Protein AF-A0A7K3Y9M5-F1 (afdb_monomer_lite)

Secondary structure (DSSP, 8-state):
---HHHHHHHHHHHHHHHHHGGG---HHHHHHHHHHHHHHHHTSTT-HHHHHHHHHHHHHHHTT-S-HHHHHHHHHHHHHHHHHHHHTTT-TTHHHHHHHHHHHHHHHHHHHHT---HHHHHHHHHHHHHHHHHTTT-TTHHHHHHHHHHHHHHHHHHHT----HHHHHHHHHHHHHHHHHHHHTTSS-HHHHHHHHHHHHHHHHHHHHHHHHHHHHHHHH-

Sequence (222 aa):
MIKLPGLILASALTLAFIGLAPLLQPAWLLSCLLILFSLVLFLIRDTRYVSLSIIVLAALYGLDWLSMFVFTCTLGIVVFGELAFRLTGGEPASYLYHLAAAIAASLAVMLYLGYGAPLVVVMGVVVAVLLRAILRGRDDALMIEALGVAMAMLFFEEINFQVDLSILAAAAIIAFGFGYTSYRLRVADISGLFSGAMIGIILIVFADVRWFLIMLTFFIIG

Radius of gyration: 17.82 Å; chains: 1; bounding box: 36×54×38 Å

Foldseek 3Di:
DADPVLLVVLVVVLVVLLVCLVVDPDLQVSLVVQLVVLVVSCVVVRCVLVSLLSNVLSVCSNVVNFDSLLSSLLSQLLSQLVSQLVVVPNPPCSLVSSLVSSLVSSVVSCVVVVPDDVVLSNLLSLQLSLLCQVCPPDPNSSNCSSVRSSVSSSVSVVVVDDFDPVQLVVQLCVQLVVLVVCVVVVVDDPSRSSVSSSVSSVCCRPPNPVRSVVVVVVVVVD

pLDDT: mean 78.91, std 11.66, range [42.0, 93.81]

Structure (mmCIF, N/CA/C/O backbone):
data_AF-A0A7K3Y9M5-F1
#
_entry.id   AF-A0A7K3Y9M5-F1
#
loop_
_atom_site.group_PDB
_atom_site.id
_atom_site.type_symbol
_atom_site.label_atom_id
_atom_site.label_alt_id
_atom_site.label_comp_id
_atom_site.label_asym_id
_atom_site.label_entity_id
_atom_site.label_seq_id
_atom_site.pdbx_PDB_ins_code
_atom_site.Cartn_x
_atom_site.Cartn_y
_atom_site.Cartn_z
_atom_site.occupancy
_atom_site.B_iso_or_equiv
_atom_site.auth_seq_id
_atom_site.auth_comp_id
_atom_site.auth_asym_id
_atom_site.auth_atom_id
_atom_site.pdbx_PDB_model_num
ATOM 1 N N . MET A 1 1 ? -18.160 -13.412 10.641 1.00 42.00 1 MET A N 1
ATOM 2 C CA . MET A 1 1 ? -17.217 -13.425 11.783 1.00 42.00 1 MET A CA 1
ATOM 3 C C . MET A 1 1 ? -16.198 -14.543 11.553 1.00 42.00 1 MET A C 1
ATOM 5 O O . MET A 1 1 ? -16.394 -15.631 12.066 1.00 42.00 1 MET A O 1
ATOM 9 N N . ILE A 1 2 ? -15.136 -14.287 10.774 1.00 48.00 2 ILE A N 1
ATOM 10 C CA . ILE A 1 2 ? -14.187 -15.329 10.309 1.00 48.00 2 ILE A CA 1
ATOM 11 C C . ILE A 1 2 ? -13.380 -15.912 11.474 1.00 48.00 2 ILE A C 1
ATOM 13 O O . ILE A 1 2 ? -12.626 -15.178 12.118 1.00 48.00 2 ILE A O 1
ATOM 17 N N . LYS A 1 3 ? -13.509 -17.219 11.733 1.00 54.28 3 LYS A N 1
ATOM 18 C CA . LYS A 1 3 ? -12.669 -17.935 12.707 1.00 54.28 3 LYS A CA 1
ATOM 19 C C . LYS A 1 3 ? -11.223 -18.076 12.196 1.00 54.28 3 LYS A C 1
ATOM 21 O O . LYS A 1 3 ? -10.996 -18.463 11.050 1.00 54.28 3 LYS A O 1
ATOM 26 N N . LEU A 1 4 ? -10.259 -17.836 13.096 1.00 57.56 4 LEU A N 1
ATOM 27 C CA . LEU A 1 4 ? -8.796 -17.940 12.923 1.00 57.56 4 LEU A CA 1
ATOM 28 C C . LEU A 1 4 ? -8.291 -19.084 11.998 1.00 57.56 4 LEU A C 1
ATOM 30 O O . LEU A 1 4 ? -7.431 -18.807 11.164 1.00 57.56 4 LEU A O 1
ATOM 34 N N . PRO A 1 5 ? -8.807 -20.336 12.056 1.00 59.06 5 PRO A N 1
ATOM 35 C CA . PRO A 1 5 ? -8.330 -21.429 11.197 1.00 59.06 5 PRO A CA 1
ATOM 36 C C . PRO A 1 5 ? -8.523 -21.209 9.689 1.00 59.06 5 PRO A C 1
ATOM 38 O O . PRO A 1 5 ? -7.666 -21.621 8.911 1.00 59.06 5 PRO A O 1
ATOM 41 N N . GLY A 1 6 ? -9.603 -20.546 9.253 1.00 58.22 6 GLY A N 1
ATOM 42 C CA . GLY A 1 6 ? -9.849 -20.309 7.821 1.00 58.22 6 GLY A CA 1
ATOM 43 C C . GLY A 1 6 ? -8.857 -19.318 7.205 1.00 58.22 6 GLY A C 1
ATOM 44 O O . GLY A 1 6 ? -8.470 -19.444 6.046 1.00 58.22 6 GLY A O 1
ATOM 45 N N . LEU A 1 7 ? -8.391 -18.367 8.013 1.00 63.72 7 LEU A N 1
ATOM 46 C CA . LEU A 1 7 ? -7.423 -17.356 7.605 1.00 63.72 7 LEU A CA 1
ATOM 47 C C . LEU A 1 7 ? -6.001 -17.921 7.527 1.00 63.72 7 LEU A C 1
ATOM 49 O O . LEU A 1 7 ? -5.257 -17.572 6.619 1.00 63.72 7 LEU A O 1
ATOM 53 N N . ILE A 1 8 ? -5.646 -18.838 8.433 1.00 64.94 8 ILE A N 1
ATOM 54 C CA . ILE A 1 8 ? -4.365 -19.558 8.383 1.00 64.94 8 ILE A CA 1
ATOM 55 C C . ILE A 1 8 ? -4.281 -20.380 7.089 1.00 64.94 8 ILE A C 1
ATOM 57 O O . ILE A 1 8 ? -3.273 -20.327 6.388 1.00 64.94 8 ILE A O 1
ATOM 61 N N . LEU A 1 9 ? -5.368 -21.059 6.715 1.00 62.97 9 LEU A N 1
ATOM 62 C CA . LEU A 1 9 ? -5.469 -21.790 5.448 1.00 62.97 9 LEU A CA 1
ATOM 63 C C . LEU A 1 9 ? -5.341 -20.868 4.228 1.00 62.97 9 LEU A C 1
ATOM 65 O O . LEU A 1 9 ? -4.574 -21.174 3.320 1.00 62.97 9 LEU A O 1
ATOM 69 N N . ALA A 1 10 ? -6.023 -19.717 4.232 1.00 61.03 10 ALA A N 1
ATOM 70 C CA . ALA A 1 10 ? -5.886 -18.714 3.176 1.00 61.03 10 ALA A CA 1
ATOM 71 C C . ALA A 1 10 ? -4.450 -18.169 3.082 1.00 61.03 10 ALA A C 1
ATOM 73 O O . ALA A 1 10 ? -3.931 -18.012 1.983 1.00 61.03 10 ALA A O 1
ATOM 74 N N . SER A 1 11 ? -3.782 -17.957 4.219 1.00 61.84 11 SER A N 1
ATOM 75 C CA . SER A 1 11 ? -2.401 -17.473 4.258 1.00 61.84 11 SER A CA 1
ATOM 76 C C . SER A 1 11 ? -1.378 -18.486 3.749 1.00 61.84 11 SER A C 1
ATOM 78 O O . SER A 1 11 ? -0.476 -18.124 2.996 1.00 61.84 11 SER A O 1
ATOM 80 N N . ALA A 1 12 ? -1.547 -19.766 4.092 1.00 66.44 12 ALA A N 1
ATOM 81 C CA . ALA A 1 12 ? -0.728 -20.853 3.568 1.00 66.44 12 ALA A CA 1
ATOM 82 C C . ALA A 1 12 ? -0.918 -20.999 2.052 1.00 66.44 12 ALA A C 1
ATOM 84 O O . ALA A 1 12 ? 0.051 -21.180 1.316 1.00 66.44 12 ALA A O 1
ATOM 85 N N . LEU A 1 13 ? -2.161 -20.849 1.584 1.00 65.88 13 LEU A N 1
ATOM 86 C CA . LEU A 1 13 ? -2.495 -20.861 0.168 1.00 65.88 13 LEU A CA 1
ATOM 87 C C . LEU A 1 13 ? -1.839 -19.684 -0.568 1.00 65.88 13 LEU A C 1
ATOM 89 O O . LEU A 1 13 ? -1.187 -19.896 -1.584 1.00 65.88 13 LEU A O 1
ATOM 93 N N . THR A 1 14 ? -1.931 -18.457 -0.042 1.00 65.19 14 THR A N 1
ATOM 94 C CA . THR A 1 14 ? -1.256 -17.302 -0.652 1.00 65.19 14 THR A CA 1
ATOM 95 C C . THR A 1 14 ? 0.256 -17.442 -0.662 1.00 65.19 14 THR A C 1
ATOM 97 O O . THR A 1 14 ? 0.874 -17.071 -1.649 1.00 65.19 14 THR A O 1
ATOM 100 N N . LEU A 1 15 ? 0.862 -18.022 0.378 1.00 66.56 15 LEU A N 1
ATOM 101 C CA . LEU A 1 15 ? 2.301 -18.307 0.405 1.00 66.56 15 LEU A CA 1
ATOM 102 C C . LEU A 1 15 ? 2.700 -19.302 -0.690 1.00 66.56 15 LEU A C 1
ATOM 104 O O . LEU A 1 15 ? 3.684 -19.080 -1.393 1.00 66.56 15 LEU A O 1
ATOM 108 N N . ALA A 1 16 ? 1.904 -20.359 -0.876 1.00 65.56 16 ALA A N 1
ATOM 109 C CA . ALA A 1 16 ? 2.100 -21.316 -1.959 1.00 65.56 16 ALA A CA 1
ATOM 110 C C . ALA A 1 16 ? 1.958 -20.650 -3.338 1.00 65.56 16 ALA A C 1
ATOM 112 O O . ALA A 1 16 ? 2.756 -20.923 -4.227 1.00 65.56 16 ALA A O 1
ATOM 113 N N . PHE A 1 17 ? 1.000 -19.735 -3.511 1.00 64.75 17 PHE A N 1
ATOM 114 C CA . PHE A 1 17 ? 0.808 -19.008 -4.768 1.00 64.75 17 PHE A CA 1
ATOM 115 C C . PHE A 1 17 ? 1.901 -17.984 -5.057 1.00 64.75 17 PHE A C 1
ATOM 117 O O . PHE A 1 17 ? 2.374 -17.933 -6.187 1.00 64.75 17 PHE A O 1
ATOM 124 N N . ILE A 1 18 ? 2.345 -17.223 -4.054 1.00 63.50 18 ILE A N 1
ATOM 125 C CA . ILE A 1 18 ? 3.494 -16.318 -4.179 1.00 63.50 18 ILE A CA 1
ATOM 126 C C . ILE A 1 18 ? 4.723 -17.121 -4.629 1.00 63.50 18 ILE A C 1
ATOM 128 O O . ILE A 1 18 ? 5.408 -16.703 -5.553 1.00 63.50 18 ILE A O 1
ATOM 132 N N . GLY A 1 19 ? 4.955 -18.305 -4.047 1.00 60.09 19 GLY A N 1
ATOM 133 C CA . GLY A 1 19 ? 6.066 -19.186 -4.427 1.00 60.09 19 GLY A CA 1
ATOM 134 C C . GLY A 1 19 ? 5.905 -19.905 -5.776 1.00 60.09 19 GLY A C 1
ATOM 135 O O . GLY A 1 19 ? 6.897 -20.269 -6.401 1.00 60.09 19 GLY A O 1
ATOM 136 N N . LEU A 1 20 ? 4.675 -20.126 -6.247 1.00 61.41 20 LEU A N 1
ATOM 137 C CA . LEU A 1 20 ? 4.404 -20.751 -7.548 1.00 61.41 20 LEU A CA 1
ATOM 138 C C . LEU A 1 20 ? 4.308 -19.737 -8.695 1.00 61.41 20 LEU A C 1
ATOM 140 O O . LEU A 1 20 ? 4.418 -20.137 -9.854 1.00 61.41 20 LEU A O 1
ATOM 144 N N . ALA A 1 21 ? 4.139 -18.446 -8.389 1.00 60.53 21 ALA A N 1
ATOM 145 C CA . ALA A 1 21 ? 3.987 -17.379 -9.372 1.00 60.53 21 ALA A CA 1
ATOM 146 C C . ALA A 1 21 ? 5.092 -17.362 -10.444 1.00 60.53 21 ALA A C 1
ATOM 148 O O . ALA A 1 21 ? 4.747 -17.427 -11.622 1.00 60.53 21 ALA A O 1
ATOM 149 N N . PRO A 1 22 ? 6.398 -17.376 -10.113 1.00 58.78 22 PRO A N 1
ATOM 150 C CA . PRO A 1 22 ? 7.436 -17.349 -11.142 1.00 58.78 22 PRO A CA 1
ATOM 151 C C . PRO A 1 22 ? 7.603 -18.682 -11.888 1.00 58.78 22 PRO A C 1
ATOM 153 O O . PRO A 1 22 ? 8.163 -18.686 -12.981 1.00 58.78 22 PRO A O 1
ATOM 156 N N . LEU A 1 23 ? 7.130 -19.808 -11.333 1.00 56.34 23 LEU A N 1
ATOM 157 C CA . LEU A 1 23 ? 7.259 -21.130 -11.963 1.00 56.34 23 LEU A CA 1
ATOM 158 C C . LEU A 1 23 ? 6.140 -21.444 -12.970 1.00 56.34 23 LEU A C 1
ATOM 160 O O . LEU A 1 23 ? 6.329 -22.300 -13.833 1.00 56.34 23 LEU A O 1
ATOM 164 N N . LEU A 1 24 ? 4.982 -20.786 -12.877 1.00 57.75 24 LEU A N 1
ATOM 165 C CA . LEU A 1 24 ? 3.814 -21.049 -13.723 1.00 57.75 24 LEU A CA 1
ATOM 166 C C . LEU A 1 24 ? 3.598 -19.909 -14.733 1.00 57.75 24 LEU A C 1
ATOM 168 O O . LEU A 1 24 ? 2.704 -19.082 -14.576 1.00 57.75 24 LEU A O 1
ATOM 172 N N . GLN A 1 25 ? 4.409 -19.879 -15.794 1.00 55.38 25 GLN A N 1
ATOM 173 C CA . GLN A 1 25 ? 4.189 -19.019 -16.967 1.00 55.38 25 GLN A CA 1
ATOM 174 C C . GLN A 1 25 ? 3.472 -19.846 -18.044 1.00 55.38 25 GLN A C 1
ATOM 176 O O . GLN A 1 25 ? 4.128 -20.621 -18.743 1.00 55.38 25 GLN A O 1
ATOM 181 N N . PRO A 1 26 ? 2.125 -19.819 -18.096 1.00 66.19 26 PRO A N 1
ATOM 182 C CA . PRO A 1 26 ? 1.346 -18.643 -18.506 1.00 66.19 26 PRO A CA 1
ATOM 183 C C . PRO A 1 26 ? 0.301 -18.140 -17.482 1.00 66.19 26 PRO A C 1
ATOM 185 O O . PRO A 1 26 ? -0.333 -18.929 -16.775 1.00 66.19 26 PRO A O 1
ATOM 188 N N . ALA A 1 27 ? 0.040 -16.823 -17.492 1.00 66.06 27 ALA A N 1
ATOM 189 C CA . ALA A 1 27 ? -0.854 -16.111 -16.561 1.00 66.06 27 ALA A CA 1
ATOM 190 C C . ALA A 1 27 ? -2.280 -16.696 -16.474 1.00 66.06 27 ALA A C 1
ATOM 192 O O . ALA A 1 27 ? -2.873 -16.769 -15.395 1.00 66.06 27 ALA A O 1
ATOM 193 N N . TRP A 1 28 ? -2.804 -17.204 -17.593 1.00 60.97 28 TRP A N 1
ATOM 194 C CA . TRP A 1 28 ? -4.123 -17.837 -17.674 1.00 60.97 28 TRP A CA 1
ATOM 195 C C . TRP A 1 28 ? -4.232 -19.133 -16.860 1.00 60.97 28 TRP A C 1
ATOM 197 O O . TRP A 1 28 ? -5.265 -19.379 -16.239 1.00 60.97 28 TRP A O 1
ATOM 207 N N . LEU A 1 29 ? -3.179 -19.961 -16.823 1.00 63.25 29 LEU A N 1
ATOM 208 C CA . LEU A 1 29 ? -3.196 -21.214 -16.056 1.00 63.25 29 LEU A CA 1
ATOM 209 C C . LEU A 1 29 ? -3.164 -20.940 -14.553 1.00 63.25 29 LEU A C 1
ATOM 211 O O . LEU A 1 29 ? -3.910 -21.566 -13.799 1.00 63.25 29 LEU A O 1
ATOM 215 N N . LEU A 1 30 ? -2.347 -19.972 -14.131 1.00 67.31 30 LEU A N 1
ATOM 216 C CA . LEU A 1 30 ? -2.278 -19.548 -12.738 1.00 67.31 30 LEU A CA 1
ATOM 217 C C . LEU A 1 30 ? -3.609 -18.931 -12.292 1.00 67.31 30 LEU A C 1
ATOM 219 O O . LEU A 1 30 ? -4.113 -19.307 -11.237 1.00 67.31 30 LEU A O 1
ATOM 223 N N . SER A 1 31 ? -4.219 -18.071 -13.118 1.00 68.19 31 SER A N 1
ATOM 224 C CA . SER A 1 31 ? -5.541 -17.482 -12.864 1.00 68.19 31 SER A CA 1
ATOM 225 C C . SER A 1 31 ? -6.639 -18.544 -12.738 1.00 68.19 31 SER A C 1
ATOM 227 O O . SER A 1 31 ? -7.352 -18.566 -11.735 1.00 68.19 31 SER A O 1
ATOM 229 N N . CYS A 1 32 ? -6.732 -19.488 -13.682 1.00 67.38 32 CYS A N 1
ATOM 230 C CA . CYS A 1 32 ? -7.698 -20.588 -13.615 1.00 67.38 32 CYS A CA 1
ATOM 231 C C . CYS A 1 32 ? -7.526 -21.434 -12.349 1.00 67.38 32 CYS A C 1
ATOM 233 O O . CYS A 1 32 ? -8.511 -21.754 -11.683 1.00 67.38 32 CYS A O 1
ATOM 235 N N . LEU A 1 33 ? -6.286 -21.773 -11.987 1.00 69.75 33 LEU A N 1
ATOM 236 C CA . LEU A 1 33 ? -5.993 -22.552 -10.787 1.00 69.75 33 LEU A CA 1
ATOM 237 C C . LEU A 1 33 ? -6.361 -21.766 -9.517 1.00 69.75 33 LEU A C 1
ATOM 239 O O . LEU A 1 33 ? -6.977 -22.325 -8.611 1.00 69.75 33 LEU A O 1
ATOM 243 N N . LEU A 1 34 ? -6.082 -20.460 -9.475 1.00 69.06 34 LEU A N 1
ATOM 244 C CA . LEU A 1 34 ? -6.466 -19.573 -8.372 1.00 69.06 34 LEU A CA 1
ATOM 245 C C . LEU A 1 34 ? -7.975 -19.405 -8.234 1.00 69.06 34 LEU A C 1
ATOM 247 O O . LEU A 1 34 ? -8.483 -19.444 -7.117 1.00 69.06 34 LEU A O 1
ATOM 251 N N . ILE A 1 35 ? -8.698 -19.249 -9.342 1.00 72.38 35 ILE A N 1
ATOM 252 C CA . ILE A 1 35 ? -10.161 -19.170 -9.337 1.00 72.38 35 ILE A CA 1
ATOM 253 C C . ILE A 1 35 ? -10.734 -20.480 -8.794 1.00 72.38 35 ILE A C 1
ATOM 255 O O . ILE A 1 35 ? -11.608 -20.448 -7.933 1.00 72.38 35 ILE A O 1
ATOM 259 N N . LEU A 1 36 ? -10.200 -21.627 -9.221 1.00 68.44 36 LEU A N 1
ATOM 260 C CA . LEU A 1 36 ? -10.657 -22.946 -8.785 1.00 68.44 36 LEU A CA 1
ATOM 261 C C . LEU A 1 36 ? -10.383 -23.172 -7.287 1.00 68.44 36 LEU A C 1
ATOM 263 O O . LEU A 1 36 ? -11.295 -23.529 -6.542 1.00 68.44 36 LEU A O 1
ATOM 267 N N . PHE A 1 37 ? -9.172 -22.875 -6.809 1.00 67.19 37 PHE A N 1
ATOM 268 C CA . PHE A 1 37 ? -8.829 -22.953 -5.383 1.00 67.19 37 PHE A CA 1
ATOM 269 C C . PHE A 1 37 ? -9.598 -21.942 -4.529 1.00 67.19 37 PHE A C 1
ATOM 271 O O . PHE A 1 37 ? -10.044 -22.266 -3.426 1.00 67.19 37 PHE A O 1
ATOM 278 N N . SER A 1 38 ? -9.795 -20.725 -5.031 1.00 63.78 38 SER A N 1
ATOM 279 C CA . SER A 1 38 ? -10.577 -19.720 -4.323 1.00 63.78 38 SER A CA 1
ATOM 280 C C . SER A 1 38 ? -12.052 -20.111 -4.257 1.00 63.78 38 SER A C 1
ATOM 282 O O . SER A 1 38 ? -12.684 -19.890 -3.231 1.00 63.78 38 SER A O 1
ATOM 284 N N . LEU A 1 39 ? -12.596 -20.776 -5.279 1.00 64.69 39 LEU A N 1
ATOM 285 C CA . LEU A 1 39 ? -13.960 -21.310 -5.277 1.00 64.69 39 LEU A CA 1
ATOM 286 C C . LEU A 1 39 ? -14.125 -22.465 -4.270 1.00 64.69 39 LEU A C 1
ATOM 288 O O . LEU A 1 39 ? -15.170 -22.581 -3.629 1.00 64.69 39 LEU A O 1
ATOM 292 N N . VAL A 1 40 ? -13.072 -23.255 -4.029 1.00 62.59 40 VAL A N 1
ATOM 293 C CA . VAL A 1 40 ? -13.032 -24.226 -2.918 1.00 62.59 40 VAL A CA 1
ATOM 294 C C . VAL A 1 40 ? -13.063 -23.511 -1.560 1.00 62.59 40 VAL A C 1
ATOM 296 O O . VAL A 1 40 ? -13.820 -23.908 -0.672 1.00 62.59 40 VAL A O 1
ATOM 299 N N . LEU A 1 41 ? -12.316 -22.414 -1.398 1.00 61.16 41 LEU A N 1
ATOM 300 C CA . LEU A 1 41 ? -12.372 -21.580 -0.187 1.00 61.16 41 LEU A CA 1
ATOM 301 C C . LEU A 1 41 ? -13.697 -20.816 -0.038 1.00 61.16 41 LEU A C 1
ATOM 303 O O . LEU A 1 41 ? -14.109 -20.527 1.085 1.00 61.16 41 LEU A O 1
ATOM 307 N N . PHE A 1 42 ? -14.390 -20.513 -1.136 1.00 59.97 42 PHE A N 1
ATOM 308 C CA . PHE A 1 42 ? -15.714 -19.886 -1.130 1.00 59.97 42 PHE A CA 1
ATOM 309 C C . PHE A 1 42 ? -16.775 -20.790 -0.485 1.00 59.97 42 PHE A C 1
ATOM 311 O O . PHE A 1 42 ? -17.722 -20.307 0.145 1.00 59.97 42 PHE A O 1
ATOM 318 N N . LEU A 1 43 ? -16.603 -22.111 -0.607 1.00 56.44 43 LEU A N 1
ATOM 319 C CA . LEU A 1 43 ? -17.499 -23.108 -0.022 1.00 56.44 43 LEU A CA 1
ATOM 320 C C . LEU A 1 43 ? -17.404 -23.144 1.517 1.00 56.44 43 LEU A C 1
ATOM 322 O O . LEU A 1 43 ? -18.354 -23.543 2.196 1.00 56.44 43 LEU A O 1
ATOM 326 N N . ILE A 1 44 ? -16.297 -22.656 2.084 1.00 57.72 44 ILE A N 1
ATOM 327 C CA . ILE A 1 44 ? -16.112 -22.494 3.526 1.00 57.72 44 ILE A CA 1
ATOM 328 C C . ILE A 1 44 ? -16.763 -21.169 3.949 1.00 57.72 44 ILE A C 1
ATOM 330 O O . ILE A 1 44 ? -16.321 -20.074 3.611 1.00 57.72 44 ILE A O 1
ATOM 334 N N . ARG A 1 45 ? -17.861 -21.277 4.708 1.00 47.91 45 ARG A N 1
ATOM 335 C CA . ARG A 1 45 ? -18.837 -20.201 4.990 1.00 47.91 45 ARG A CA 1
ATOM 336 C C . ARG A 1 45 ? -18.269 -18.941 5.662 1.00 47.91 45 ARG A C 1
ATOM 338 O O . ARG A 1 45 ? -18.954 -17.922 5.679 1.00 47.91 45 ARG A O 1
ATOM 345 N N . ASP A 1 46 ? -17.043 -19.000 6.172 1.00 54.12 46 ASP A N 1
ATOM 346 C CA . ASP A 1 46 ? -16.386 -17.910 6.892 1.00 54.12 46 ASP A CA 1
ATOM 347 C C . ASP A 1 46 ? -15.396 -17.093 6.031 1.00 54.12 46 ASP A C 1
ATOM 349 O O . ASP A 1 46 ? -15.025 -16.007 6.443 1.00 54.12 46 ASP A O 1
ATOM 353 N N . THR A 1 47 ? -15.002 -17.521 4.822 1.00 58.22 47 THR A N 1
ATOM 354 C CA . THR A 1 47 ? -13.949 -16.857 4.005 1.00 58.22 47 THR A CA 1
ATOM 355 C C . THR A 1 47 ? -14.451 -16.165 2.732 1.00 58.22 47 THR A C 1
ATOM 357 O O . THR A 1 47 ? -13.652 -15.797 1.872 1.00 58.22 47 THR A O 1
ATOM 360 N N . ARG A 1 48 ? -15.767 -15.945 2.601 1.00 62.38 48 ARG A N 1
ATOM 361 C CA . ARG A 1 48 ? -16.403 -15.476 1.352 1.00 62.38 48 ARG A CA 1
ATOM 362 C C . ARG A 1 48 ? -15.793 -14.200 0.769 1.00 62.38 48 ARG A C 1
ATOM 364 O O . ARG A 1 48 ? -15.514 -14.175 -0.421 1.00 62.38 48 ARG A O 1
ATOM 371 N N . TYR A 1 49 ? -15.549 -13.175 1.583 1.00 65.44 49 TYR A N 1
ATOM 372 C CA . TYR A 1 49 ? -15.030 -11.897 1.078 1.00 65.44 49 TYR A CA 1
ATOM 373 C C . TYR A 1 49 ? -13.550 -11.966 0.693 1.00 65.44 49 TYR A C 1
ATOM 375 O O . TYR A 1 49 ? -13.177 -11.407 -0.328 1.00 65.44 49 TYR A O 1
ATOM 383 N N . VAL A 1 50 ? -12.731 -12.725 1.435 1.00 64.81 50 VAL A N 1
ATOM 384 C CA . VAL A 1 50 ? -11.322 -12.993 1.077 1.00 64.81 50 VAL A CA 1
ATOM 385 C C . VAL A 1 50 ? -11.245 -13.756 -0.244 1.00 64.81 50 VAL A C 1
ATOM 387 O O . VAL A 1 50 ? -10.480 -13.401 -1.133 1.00 64.81 50 VAL A O 1
ATOM 390 N N . SER A 1 51 ? -12.083 -14.782 -0.390 1.00 68.38 51 SER A N 1
ATOM 391 C CA . SER A 1 51 ? -12.183 -15.575 -1.612 1.00 68.38 51 SER A CA 1
ATOM 392 C C . SER A 1 51 ? -12.635 -14.729 -2.810 1.00 68.38 51 SER A C 1
ATOM 394 O O . SER A 1 51 ? -12.017 -14.806 -3.872 1.00 68.38 51 SER A O 1
ATOM 396 N N . LEU A 1 52 ? -13.643 -13.866 -2.637 1.00 71.69 52 LEU A N 1
ATOM 397 C CA . LEU A 1 52 ? -14.102 -12.957 -3.690 1.00 71.69 52 LEU A CA 1
ATOM 398 C C . LEU A 1 52 ? -13.009 -11.974 -4.123 1.00 71.69 52 LEU A C 1
ATOM 400 O O . LEU A 1 52 ? -12.798 -11.826 -5.324 1.00 71.69 52 LEU A O 1
ATOM 404 N N . SER A 1 53 ? -12.265 -11.375 -3.184 1.00 73.69 53 SER A N 1
ATOM 405 C CA . SER A 1 53 ? -11.110 -10.526 -3.512 1.00 73.69 53 SER A CA 1
ATOM 406 C C . SER A 1 53 ? -10.101 -11.259 -4.390 1.00 73.69 53 SER A C 1
ATOM 408 O O . SER A 1 53 ? -9.662 -10.732 -5.408 1.00 73.69 53 SER A O 1
ATOM 410 N N . ILE A 1 54 ? -9.757 -12.491 -4.004 1.00 75.62 54 ILE A N 1
ATOM 411 C CA . ILE A 1 54 ? -8.778 -13.319 -4.710 1.00 75.62 54 ILE A CA 1
ATOM 412 C C . ILE A 1 54 ? -9.288 -13.701 -6.104 1.00 75.62 54 ILE A C 1
ATOM 414 O O . ILE A 1 54 ? -8.514 -13.664 -7.053 1.00 75.62 54 ILE A O 1
ATOM 418 N N . ILE A 1 55 ? -10.578 -14.029 -6.251 1.00 78.19 55 ILE A N 1
ATOM 419 C CA . ILE A 1 55 ? -11.186 -14.349 -7.554 1.00 78.19 55 ILE A CA 1
ATOM 420 C C . ILE A 1 55 ? -11.113 -13.140 -8.485 1.00 78.19 55 ILE A C 1
ATOM 422 O O . ILE A 1 55 ? -10.713 -13.287 -9.636 1.00 78.19 55 ILE A O 1
ATOM 426 N N . VAL A 1 56 ? -11.472 -11.951 -7.993 1.00 81.38 56 VAL A N 1
ATOM 427 C CA . VAL A 1 56 ? -11.449 -10.723 -8.799 1.00 81.38 56 VAL A CA 1
ATOM 428 C C . VAL A 1 56 ? -10.019 -10.366 -9.203 1.00 81.38 56 VAL A C 1
ATOM 430 O O . VAL A 1 56 ? -9.772 -10.126 -10.382 1.00 81.38 56 VAL A O 1
ATOM 433 N N . LEU A 1 57 ? -9.061 -10.399 -8.270 1.00 80.75 57 LEU A N 1
ATOM 434 C CA . LEU A 1 57 ? -7.646 -10.170 -8.587 1.00 80.75 57 LEU A CA 1
ATOM 435 C C . LEU A 1 57 ? -7.113 -11.202 -9.587 1.00 80.75 57 LEU A C 1
ATOM 437 O O . LEU A 1 57 ? -6.411 -10.836 -10.525 1.00 80.75 57 LEU A O 1
ATOM 441 N N . ALA A 1 58 ? -7.456 -12.480 -9.414 1.00 80.06 58 ALA A N 1
ATOM 442 C CA . ALA A 1 58 ? -7.037 -13.540 -10.323 1.00 80.06 58 ALA A CA 1
ATOM 443 C C . ALA A 1 58 ? -7.638 -13.354 -11.719 1.00 80.06 58 ALA A C 1
ATOM 445 O O . ALA A 1 58 ? -6.936 -13.560 -12.704 1.00 80.06 58 ALA A O 1
ATOM 446 N N . ALA A 1 59 ? -8.901 -12.935 -11.827 1.00 82.00 59 ALA A N 1
ATOM 447 C CA . ALA A 1 59 ? -9.530 -12.629 -13.109 1.00 82.00 59 ALA A CA 1
ATOM 448 C C . ALA A 1 59 ? -8.842 -11.445 -13.808 1.00 82.00 59 ALA A C 1
ATOM 450 O O . ALA A 1 59 ? -8.537 -11.535 -14.994 1.00 82.00 59 ALA A O 1
ATOM 451 N N . LEU A 1 60 ? -8.532 -10.373 -13.070 1.00 82.56 60 LEU A N 1
ATOM 452 C CA . LEU A 1 60 ? -7.795 -9.219 -13.599 1.00 82.56 60 LEU A CA 1
ATOM 453 C C . LEU A 1 60 ? -6.374 -9.593 -14.050 1.00 82.56 60 LEU A C 1
ATOM 455 O O . LEU A 1 60 ? -5.921 -9.130 -15.093 1.00 82.56 60 LEU A O 1
ATOM 459 N N . TYR A 1 61 ? -5.696 -10.468 -13.306 1.00 80.25 61 TYR A N 1
ATOM 460 C CA . TYR A 1 61 ? -4.396 -11.019 -13.693 1.00 80.25 61 TYR A CA 1
ATOM 461 C C . TYR A 1 61 ? -4.489 -11.938 -14.922 1.00 80.25 61 TYR A C 1
ATOM 463 O O . TYR A 1 61 ? -3.661 -11.864 -15.820 1.00 80.25 61 TYR A O 1
ATOM 471 N N . GLY A 1 62 ? -5.527 -12.776 -15.002 1.00 74.50 62 GLY A N 1
ATOM 472 C CA . GLY A 1 62 ? -5.762 -13.669 -16.141 1.00 74.50 62 GLY A CA 1
A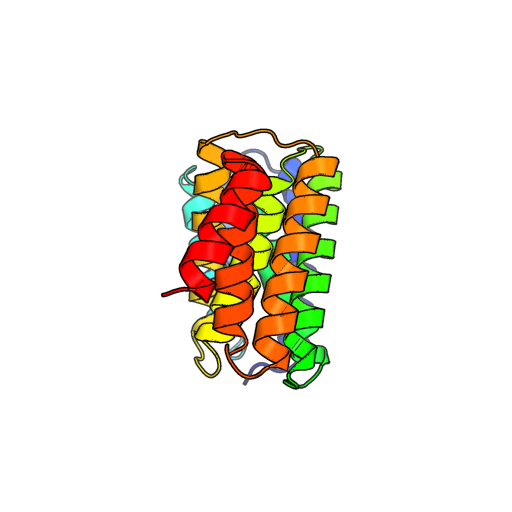TOM 473 C C . GLY A 1 62 ? -6.093 -12.928 -17.437 1.00 74.50 62 GLY A C 1
ATOM 474 O O . GLY A 1 62 ? -5.750 -13.407 -18.510 1.00 74.50 62 GLY A O 1
ATOM 475 N N . LEU A 1 63 ? -6.705 -11.746 -17.338 1.00 81.75 63 LEU A N 1
ATOM 476 C CA . LEU A 1 63 ? -6.952 -10.840 -18.464 1.00 81.75 63 LEU A CA 1
ATOM 477 C C . LEU A 1 63 ? -5.721 -10.005 -18.859 1.00 81.75 63 LEU A C 1
ATOM 479 O O . LEU A 1 63 ? -5.850 -9.128 -19.709 1.00 81.75 63 LEU A O 1
ATOM 483 N N . ASP A 1 64 ? -4.556 -10.265 -18.256 1.00 78.06 64 ASP A N 1
ATOM 484 C CA . ASP A 1 64 ? -3.299 -9.532 -18.473 1.00 78.06 64 ASP A CA 1
ATOM 485 C C . ASP A 1 64 ? -3.382 -8.038 -18.102 1.00 78.06 64 ASP A C 1
ATOM 487 O O . ASP A 1 64 ? -2.552 -7.230 -18.502 1.00 78.06 64 ASP A O 1
ATOM 491 N N . TRP A 1 65 ? -4.387 -7.646 -17.308 1.00 80.12 65 TRP A N 1
ATOM 492 C CA . TRP A 1 65 ? -4.534 -6.260 -16.858 1.00 80.12 65 TRP A CA 1
ATOM 493 C C . TRP A 1 65 ? -3.623 -5.965 -15.661 1.00 80.12 65 TRP A C 1
ATOM 495 O O . TRP A 1 65 ? -3.167 -4.843 -15.486 1.00 80.12 65 TRP A O 1
ATOM 505 N N . LEU A 1 66 ? -3.333 -6.964 -14.823 1.00 78.94 66 LEU A N 1
ATOM 506 C CA . LEU A 1 66 ? -2.396 -6.818 -13.708 1.00 78.94 66 LEU A CA 1
ATOM 507 C C . LEU A 1 66 ? -1.041 -7.435 -14.052 1.00 78.94 66 LEU A C 1
ATOM 509 O O . LEU A 1 66 ? -0.958 -8.602 -14.428 1.00 78.94 66 LEU A O 1
ATOM 513 N N . SER A 1 67 ? 0.030 -6.688 -13.797 1.00 84.19 67 SER A N 1
ATOM 514 C CA . SER A 1 67 ? 1.385 -7.235 -13.741 1.00 84.19 67 SER A CA 1
ATOM 515 C C . SER A 1 67 ? 1.505 -8.284 -12.631 1.00 84.19 67 SER A C 1
ATOM 517 O O . SER A 1 67 ? 0.883 -8.177 -11.566 1.00 84.19 67 SER A O 1
ATOM 519 N N . MET A 1 68 ? 2.363 -9.287 -12.842 1.00 80.56 68 MET A N 1
ATOM 520 C CA . MET A 1 68 ? 2.665 -10.311 -11.833 1.00 80.56 68 MET A CA 1
ATOM 521 C C . MET A 1 68 ? 3.168 -9.681 -10.527 1.00 80.56 68 MET A C 1
ATOM 523 O O . MET A 1 68 ? 2.849 -10.173 -9.441 1.00 80.56 68 MET A O 1
ATOM 527 N N . PHE A 1 69 ? 3.915 -8.578 -10.627 1.00 83.88 69 PHE A N 1
ATOM 528 C CA . PHE A 1 69 ? 4.419 -7.847 -9.471 1.00 83.88 69 PHE A CA 1
ATOM 529 C C . PHE A 1 69 ? 3.275 -7.283 -8.621 1.00 83.88 69 PHE A C 1
ATOM 531 O O . PHE A 1 69 ? 3.185 -7.586 -7.430 1.00 83.88 69 PHE A O 1
ATOM 538 N N . VAL A 1 70 ? 2.352 -6.540 -9.237 1.00 85.06 70 VAL A N 1
ATOM 539 C CA . VAL A 1 70 ? 1.203 -5.939 -8.545 1.00 85.06 70 VAL A CA 1
ATOM 540 C C . VAL A 1 70 ? 0.281 -7.007 -7.969 1.00 85.06 70 VAL A C 1
ATOM 542 O O . VAL A 1 70 ? -0.116 -6.918 -6.807 1.00 85.06 70 VAL A O 1
ATOM 545 N N . PHE A 1 71 ? -0.013 -8.062 -8.728 1.00 84.19 71 PHE A N 1
ATOM 546 C CA . PHE A 1 71 ? -0.847 -9.167 -8.257 1.00 84.19 71 PHE A CA 1
ATOM 547 C C . PHE A 1 71 ? -0.261 -9.856 -7.010 1.00 84.19 71 PHE A C 1
ATOM 549 O O . PHE A 1 71 ? -0.951 -10.067 -6.013 1.00 84.19 71 PHE A O 1
ATOM 556 N N . THR A 1 72 ? 1.035 -10.163 -7.026 1.00 82.00 72 THR A N 1
ATOM 557 C CA . THR A 1 72 ? 1.690 -10.874 -5.918 1.00 82.00 72 THR A CA 1
ATOM 558 C C . THR A 1 72 ? 1.835 -9.976 -4.684 1.00 82.00 72 THR A C 1
ATOM 560 O O . THR A 1 72 ? 1.558 -10.406 -3.561 1.00 82.00 72 THR A O 1
ATOM 563 N N . CYS A 1 73 ? 2.203 -8.705 -4.882 1.00 84.31 73 CYS A N 1
ATOM 564 C CA . CYS A 1 73 ? 2.319 -7.719 -3.806 1.00 84.31 73 CYS A CA 1
ATOM 565 C C . CYS A 1 73 ? 0.976 -7.450 -3.121 1.00 84.31 73 CYS A C 1
ATOM 567 O O . CYS A 1 73 ? 0.909 -7.416 -1.894 1.00 84.31 73 CYS A O 1
ATOM 569 N N . THR A 1 74 ? -0.099 -7.289 -3.892 1.00 87.31 74 THR A N 1
ATOM 570 C CA . THR A 1 74 ? -1.444 -7.014 -3.359 1.00 87.31 74 THR A CA 1
ATOM 571 C C . THR A 1 74 ? -1.981 -8.178 -2.537 1.00 87.31 74 THR A C 1
ATOM 573 O O . THR A 1 74 ? -2.458 -7.961 -1.422 1.00 87.31 74 THR A O 1
ATOM 576 N N . LEU A 1 75 ? -1.835 -9.416 -3.023 1.00 82.44 75 LEU A N 1
ATOM 577 C CA . LEU A 1 75 ? -2.181 -10.609 -2.248 1.00 82.44 75 LEU A CA 1
ATOM 578 C C . LEU A 1 75 ? -1.387 -10.687 -0.943 1.00 82.44 75 LEU A C 1
ATOM 580 O O . LEU A 1 75 ? -1.971 -10.944 0.110 1.00 82.44 75 LEU A O 1
ATOM 584 N N . GLY A 1 76 ? -0.078 -10.425 -1.000 1.00 81.88 76 GLY A N 1
ATOM 585 C CA . GLY A 1 76 ? 0.772 -10.385 0.185 1.00 81.88 76 GLY A CA 1
ATOM 586 C C . GLY A 1 76 ? 0.288 -9.349 1.202 1.00 81.88 76 GLY A C 1
ATOM 587 O O . GLY A 1 76 ? 0.034 -9.682 2.357 1.00 81.88 76 GLY A O 1
ATOM 588 N N . ILE A 1 77 ? 0.093 -8.104 0.769 1.00 85.44 77 ILE A N 1
ATOM 589 C CA . ILE A 1 77 ? -0.331 -6.997 1.634 1.00 85.44 77 ILE A CA 1
ATOM 590 C C . ILE A 1 77 ? -1.670 -7.291 2.307 1.00 85.44 77 ILE A C 1
ATOM 592 O O . ILE A 1 77 ? -1.774 -7.185 3.527 1.00 85.44 77 ILE A O 1
ATOM 596 N N . VAL A 1 78 ? -2.679 -7.705 1.540 1.00 83.25 78 VAL A N 1
ATOM 597 C CA . VAL A 1 78 ? -4.036 -7.896 2.065 1.00 83.25 78 VAL A CA 1
ATOM 598 C C . VAL A 1 78 ? -4.101 -9.106 2.989 1.00 83.25 78 VAL A C 1
ATOM 600 O O . VAL A 1 78 ? -4.690 -9.027 4.066 1.00 83.25 78 VAL A O 1
ATOM 603 N N . VAL A 1 79 ? -3.497 -10.235 2.605 1.00 78.25 79 VAL A N 1
ATOM 604 C CA . VAL A 1 79 ? -3.624 -11.472 3.385 1.00 78.25 79 VAL A CA 1
ATOM 605 C C . VAL A 1 79 ? -2.761 -11.437 4.642 1.00 78.25 79 VAL A C 1
ATOM 607 O O . VAL A 1 79 ? -3.271 -11.736 5.725 1.00 78.25 79 VAL A O 1
ATOM 610 N N . PHE A 1 80 ? -1.498 -11.009 4.554 1.00 78.44 80 PHE A N 1
ATOM 611 C CA . PHE A 1 80 ? -0.656 -10.865 5.747 1.00 78.44 80 PHE A CA 1
ATOM 612 C C . PHE A 1 80 ? -1.088 -9.687 6.622 1.00 78.44 80 PHE A C 1
ATOM 614 O O . PHE A 1 80 ? -1.059 -9.795 7.850 1.00 78.44 80 PHE A O 1
ATOM 621 N N . GLY A 1 81 ? -1.549 -8.592 6.017 1.00 74.94 81 GLY A N 1
ATOM 622 C CA . GLY A 1 81 ? -2.119 -7.467 6.745 1.00 74.94 81 GLY A CA 1
ATOM 623 C C . GLY A 1 81 ? -3.377 -7.857 7.528 1.00 74.94 81 GLY A C 1
ATOM 624 O O . GLY A 1 81 ? -3.516 -7.476 8.692 1.00 74.94 81 GLY A O 1
ATOM 625 N N . GLU A 1 82 ? -4.293 -8.630 6.936 1.00 76.56 82 GLU A N 1
ATOM 626 C CA . GLU A 1 82 ? -5.510 -9.103 7.614 1.00 76.56 82 GLU A CA 1
ATOM 627 C C . GLU A 1 82 ? -5.200 -10.094 8.745 1.00 76.56 82 GLU A C 1
ATOM 629 O O . GLU A 1 82 ? -5.813 -10.029 9.815 1.00 76.56 82 GLU A O 1
ATOM 634 N N . LEU A 1 83 ? -4.235 -10.998 8.532 1.00 72.56 83 LEU A N 1
ATOM 635 C CA . LEU A 1 83 ? -3.725 -11.897 9.573 1.00 72.56 83 LEU A CA 1
ATOM 636 C C . LEU A 1 83 ? -3.223 -11.109 10.783 1.00 72.56 83 LEU A C 1
ATOM 638 O O . LEU A 1 83 ? -3.654 -11.368 11.907 1.00 72.56 83 LEU A O 1
ATOM 642 N N . ALA A 1 84 ? -2.343 -10.132 10.549 1.00 73.12 84 ALA A N 1
ATOM 643 C CA . ALA A 1 84 ? -1.758 -9.319 11.606 1.00 73.12 84 ALA A CA 1
ATOM 644 C C . ALA A 1 84 ? -2.826 -8.515 12.356 1.00 73.12 84 ALA A C 1
ATOM 646 O O . ALA A 1 84 ? -2.861 -8.540 13.583 1.00 73.12 84 ALA A O 1
ATOM 647 N N . PHE A 1 85 ? -3.752 -7.885 11.629 1.00 69.38 85 PHE A N 1
ATOM 648 C CA . PHE A 1 85 ? -4.838 -7.098 12.213 1.00 69.38 85 PHE A CA 1
ATOM 649 C C . PHE A 1 85 ? -5.721 -7.922 13.163 1.00 69.38 85 PHE A C 1
ATOM 651 O O . PHE A 1 85 ? -6.091 -7.464 14.247 1.00 69.38 85 PHE A O 1
ATOM 658 N N . ARG A 1 86 ? -6.050 -9.162 12.782 1.00 70.00 86 ARG A N 1
ATOM 659 C CA . ARG A 1 86 ? -6.906 -10.043 13.590 1.00 70.00 86 ARG A CA 1
ATOM 660 C C . ARG A 1 86 ? -6.211 -10.623 14.808 1.00 70.00 86 ARG A C 1
ATOM 662 O O . ARG A 1 86 ? -6.871 -10.803 15.829 1.00 70.00 86 ARG A O 1
ATOM 669 N N . LEU A 1 87 ? -4.911 -10.900 14.718 1.00 66.75 87 LEU A N 1
ATOM 670 C CA . LEU A 1 87 ? -4.128 -11.375 15.860 1.00 66.75 87 LEU A CA 1
ATOM 671 C C . LEU A 1 87 ? -4.099 -10.345 17.002 1.00 66.75 87 LEU A C 1
ATOM 673 O O . LEU A 1 87 ? -3.994 -10.735 18.160 1.00 66.75 87 LEU A O 1
ATOM 677 N N . THR A 1 88 ? -4.253 -9.052 16.696 1.00 63.75 88 THR A N 1
ATOM 678 C CA . THR A 1 88 ? -4.224 -7.959 17.685 1.00 63.75 88 THR A CA 1
ATOM 679 C C . THR A 1 88 ? -5.607 -7.524 18.202 1.00 63.75 88 THR A C 1
ATOM 681 O O . THR A 1 88 ? -5.710 -6.539 18.924 1.00 63.75 88 THR A O 1
ATOM 684 N N . GLY A 1 89 ? -6.700 -8.209 17.851 1.00 60.12 89 GLY A N 1
ATOM 685 C CA . GLY A 1 89 ? -7.996 -8.013 18.524 1.00 60.12 89 GLY A CA 1
ATOM 686 C C . GLY A 1 89 ? -8.712 -6.662 18.313 1.00 60.12 89 GLY A C 1
ATOM 687 O O . GLY A 1 89 ? -9.672 -6.382 19.024 1.00 60.12 89 GLY A O 1
ATOM 688 N N . GLY A 1 90 ? -8.316 -5.840 17.330 1.00 58.78 90 GLY A N 1
ATOM 689 C CA . GLY A 1 90 ? -9.078 -4.648 16.908 1.00 58.78 90 GLY A CA 1
ATOM 690 C C . GLY A 1 90 ? -8.830 -3.345 17.688 1.00 58.78 90 GLY A C 1
ATOM 691 O O . GLY A 1 90 ? -9.592 -2.384 17.531 1.00 58.78 90 GLY A O 1
ATOM 692 N N . GLU A 1 91 ? -7.772 -3.280 18.498 1.00 66.12 91 GLU A N 1
ATOM 693 C CA . GLU A 1 91 ? -7.297 -2.048 19.150 1.00 66.12 91 GLU A CA 1
ATOM 694 C C . GLU A 1 91 ? -6.722 -1.037 18.137 1.00 66.12 91 GLU A C 1
ATOM 696 O O . GLU A 1 91 ? -6.301 -1.444 17.057 1.00 66.12 91 GLU A O 1
ATOM 701 N N . PRO A 1 92 ? -6.628 0.277 18.427 1.00 60.66 92 PRO A N 1
ATOM 702 C CA . PRO A 1 92 ? -6.023 1.253 17.503 1.00 60.66 92 PRO A CA 1
ATOM 703 C C . PRO A 1 92 ? -4.575 0.912 17.092 1.00 60.66 92 PRO A C 1
ATOM 705 O O . PRO A 1 92 ? -4.146 1.298 16.008 1.00 60.66 92 PRO A O 1
ATOM 708 N N . ALA A 1 93 ? -3.843 0.130 17.895 1.00 65.31 93 ALA A N 1
ATOM 709 C CA . ALA A 1 93 ? -2.521 -0.392 17.542 1.00 65.31 93 ALA A CA 1
ATOM 710 C C . ALA A 1 93 ? -2.545 -1.414 16.383 1.00 65.31 93 ALA A C 1
ATOM 712 O O . ALA A 1 93 ? -1.536 -1.600 15.709 1.00 65.31 93 ALA A O 1
ATOM 713 N N . SER A 1 94 ? -3.689 -2.045 16.097 1.00 72.62 94 SER A N 1
ATOM 714 C CA . SER A 1 94 ? -3.840 -3.049 15.028 1.00 72.62 94 SER A CA 1
ATOM 715 C C . SER A 1 94 ? -3.537 -2.507 13.625 1.00 72.62 94 SER A C 1
ATOM 717 O O . SER A 1 94 ? -3.042 -3.253 12.783 1.00 72.62 94 SER A O 1
ATOM 719 N N . TYR A 1 95 ? -3.738 -1.207 13.377 1.00 73.88 95 TYR A N 1
ATOM 720 C CA . TYR A 1 95 ? -3.354 -0.575 12.108 1.00 73.88 95 TYR A CA 1
ATOM 721 C C . TYR A 1 95 ? -1.835 -0.512 11.922 1.00 73.88 95 TYR A C 1
ATOM 723 O O . TYR A 1 95 ? -1.356 -0.649 10.801 1.00 73.88 95 TYR A O 1
ATOM 731 N N . LEU A 1 96 ? -1.069 -0.354 13.009 1.00 76.25 96 LEU A N 1
ATOM 732 C CA . LEU A 1 96 ? 0.396 -0.376 12.955 1.00 76.25 96 LEU A CA 1
ATOM 733 C C . LEU A 1 96 ? 0.913 -1.785 12.660 1.00 76.25 96 LEU A C 1
ATOM 735 O O . LEU A 1 96 ? 1.854 -1.936 11.888 1.00 76.25 96 LEU A O 1
ATOM 739 N N . TYR A 1 97 ? 0.274 -2.818 13.217 1.00 75.19 97 TYR A N 1
ATOM 740 C CA . TYR A 1 97 ? 0.606 -4.206 12.889 1.00 75.19 97 TYR A CA 1
ATOM 741 C C . TYR A 1 97 ? 0.223 -4.566 11.454 1.00 75.19 97 TYR A C 1
ATOM 743 O O . TYR A 1 97 ? 0.994 -5.242 10.779 1.00 75.19 97 TYR A O 1
ATOM 751 N N . HIS A 1 98 ? -0.915 -4.070 10.963 1.00 79.69 98 HIS A N 1
ATOM 752 C CA . HIS A 1 98 ? -1.299 -4.206 9.559 1.00 79.69 98 HIS A CA 1
ATOM 753 C C . HIS A 1 98 ? -0.276 -3.525 8.637 1.00 79.69 98 HIS A C 1
ATOM 755 O O . HIS A 1 98 ? 0.208 -4.154 7.701 1.00 79.69 98 HIS A O 1
ATOM 761 N N . LEU A 1 99 ? 0.126 -2.287 8.950 1.00 82.62 99 LEU A N 1
ATOM 762 C CA . LEU A 1 99 ? 1.179 -1.561 8.235 1.00 82.62 99 LEU A CA 1
ATOM 763 C C . LEU A 1 99 ? 2.497 -2.352 8.231 1.00 82.62 99 LEU A C 1
ATOM 765 O O . LEU A 1 99 ? 3.069 -2.589 7.173 1.00 82.62 99 LEU A O 1
ATOM 769 N N . ALA A 1 100 ? 2.968 -2.800 9.396 1.00 83.19 100 ALA A N 1
ATOM 770 C CA . ALA A 1 100 ? 4.227 -3.530 9.521 1.00 83.19 100 ALA A CA 1
ATOM 771 C C . ALA A 1 100 ? 4.205 -4.865 8.760 1.00 83.19 100 ALA A C 1
ATOM 773 O O . ALA A 1 100 ? 5.168 -5.192 8.067 1.00 83.19 100 ALA A O 1
ATOM 774 N N . ALA A 1 101 ? 3.102 -5.615 8.843 1.00 81.56 101 ALA A N 1
ATOM 775 C CA . ALA A 1 101 ? 2.931 -6.865 8.111 1.00 81.56 101 ALA A CA 1
ATOM 776 C C . ALA A 1 101 ? 2.859 -6.638 6.596 1.00 81.56 101 ALA A C 1
ATOM 778 O O . ALA A 1 101 ? 3.476 -7.384 5.841 1.00 81.56 101 ALA A O 1
ATOM 779 N N . ALA A 1 102 ? 2.170 -5.585 6.153 1.00 82.25 102 ALA A N 1
ATOM 780 C CA . ALA A 1 102 ? 2.090 -5.204 4.749 1.00 82.25 102 ALA A CA 1
ATOM 781 C C . ALA A 1 102 ? 3.461 -4.792 4.185 1.00 82.25 102 ALA A C 1
ATOM 783 O O . ALA A 1 102 ? 3.831 -5.237 3.097 1.00 82.25 102 ALA A O 1
ATOM 784 N N . ILE A 1 103 ? 4.254 -4.017 4.937 1.00 85.00 103 ILE A N 1
ATOM 785 C CA . ILE A 1 103 ? 5.643 -3.685 4.575 1.00 85.00 103 ILE A CA 1
ATOM 786 C C . ILE A 1 103 ? 6.489 -4.960 4.500 1.00 85.00 103 ILE A C 1
ATOM 788 O O . ILE A 1 103 ? 7.170 -5.179 3.506 1.00 85.00 103 ILE A O 1
ATOM 792 N N . ALA A 1 104 ? 6.429 -5.830 5.511 1.00 83.56 104 ALA A N 1
ATOM 793 C CA . ALA A 1 104 ? 7.221 -7.059 5.533 1.00 83.56 104 ALA A CA 1
ATOM 794 C C . ALA A 1 104 ? 6.876 -7.999 4.365 1.00 83.56 104 ALA A C 1
ATOM 796 O O . ALA A 1 104 ? 7.776 -8.511 3.700 1.00 83.56 104 ALA A O 1
ATOM 797 N N . ALA A 1 105 ? 5.583 -8.194 4.085 1.00 81.69 105 ALA A N 1
ATOM 798 C CA . ALA A 1 105 ? 5.114 -9.041 2.993 1.00 81.69 105 ALA A CA 1
ATOM 799 C C . ALA A 1 105 ? 5.533 -8.487 1.628 1.00 81.69 105 ALA A C 1
ATOM 801 O O . ALA A 1 105 ? 6.079 -9.215 0.804 1.00 81.69 105 ALA A O 1
ATOM 802 N N . SER A 1 106 ? 5.324 -7.192 1.395 1.00 80.44 106 SER A N 1
ATOM 803 C CA . SER A 1 106 ? 5.689 -6.561 0.125 1.00 80.44 106 SER A CA 1
ATOM 804 C C . SER A 1 106 ? 7.201 -6.524 -0.108 1.00 80.44 106 SER A C 1
ATOM 806 O O . SER A 1 106 ? 7.647 -6.779 -1.223 1.00 80.44 106 SER A O 1
ATOM 808 N N . LEU A 1 107 ? 8.007 -6.310 0.935 1.00 83.06 107 LEU A N 1
ATOM 809 C CA . LEU A 1 107 ? 9.469 -6.363 0.847 1.00 83.06 107 LEU A CA 1
ATOM 810 C C . LEU A 1 107 ? 9.954 -7.791 0.546 1.00 83.06 107 LEU A C 1
ATOM 812 O O . LEU A 1 107 ? 10.827 -7.976 -0.301 1.00 83.06 107 LEU A O 1
ATOM 816 N N . ALA A 1 108 ? 9.340 -8.812 1.154 1.00 79.62 108 ALA A N 1
ATOM 817 C CA . ALA A 1 108 ? 9.623 -10.211 0.831 1.00 79.62 108 ALA A CA 1
ATOM 818 C C . ALA A 1 108 ? 9.298 -10.545 -0.636 1.00 79.62 108 ALA A C 1
ATOM 820 O O . ALA A 1 108 ? 10.102 -11.190 -1.306 1.00 79.62 108 ALA A O 1
ATOM 821 N N . VAL A 1 109 ? 8.164 -10.062 -1.157 1.00 78.56 109 VAL A N 1
ATOM 822 C CA . VAL A 1 109 ? 7.788 -10.225 -2.574 1.00 78.56 109 VAL A CA 1
ATOM 823 C C . VAL A 1 109 ? 8.774 -9.497 -3.495 1.00 78.56 109 VAL A C 1
ATOM 825 O O . VAL A 1 109 ? 9.189 -10.056 -4.508 1.00 78.56 109 VAL A O 1
ATOM 828 N N . MET A 1 110 ? 9.208 -8.290 -3.122 1.00 82.62 110 MET A N 1
ATOM 829 C CA . MET A 1 110 ? 10.189 -7.505 -3.876 1.00 82.62 110 MET A CA 1
ATOM 830 C C . MET A 1 110 ? 11.534 -8.237 -4.003 1.00 82.62 110 MET A C 1
ATOM 832 O O . MET A 1 110 ? 12.106 -8.303 -5.090 1.00 82.62 110 MET A O 1
ATOM 836 N N . LEU A 1 111 ? 12.013 -8.838 -2.907 1.00 80.44 111 LEU A N 1
ATOM 837 C CA . LEU A 1 111 ? 13.227 -9.661 -2.895 1.00 80.44 111 LEU A CA 1
ATOM 838 C C . LEU A 1 111 ? 13.058 -10.953 -3.701 1.00 80.44 111 LEU A C 1
ATOM 840 O O . LEU A 1 111 ? 13.998 -11.387 -4.360 1.00 80.44 111 LEU A O 1
ATOM 844 N N . TYR A 1 112 ? 11.870 -11.556 -3.653 1.00 78.69 112 TYR A N 1
ATOM 845 C CA . TYR A 1 112 ? 11.581 -12.810 -4.338 1.00 78.69 112 TYR A CA 1
ATOM 846 C C . TYR A 1 112 ? 11.508 -12.654 -5.865 1.00 78.69 112 TYR A C 1
ATOM 848 O O . TYR A 1 112 ? 12.070 -13.475 -6.585 1.00 78.69 112 TYR A O 1
ATOM 856 N N . LEU A 1 113 ? 10.865 -11.591 -6.365 1.00 77.62 113 LEU A N 1
ATOM 857 C CA . LEU A 1 113 ? 10.781 -11.311 -7.807 1.00 77.62 113 LEU A CA 1
ATOM 858 C C . LEU A 1 113 ? 12.022 -10.587 -8.355 1.00 77.62 113 LEU A C 1
ATOM 860 O O . LEU A 1 113 ? 12.182 -10.503 -9.570 1.00 77.62 113 LEU A O 1
ATOM 864 N N . GLY A 1 114 ? 12.878 -10.030 -7.493 1.00 74.44 114 GLY A N 1
ATOM 865 C CA . GLY A 1 114 ? 14.036 -9.234 -7.914 1.00 74.44 114 GLY A CA 1
ATOM 866 C C . GLY A 1 114 ? 13.666 -7.914 -8.608 1.00 74.44 114 GLY A C 1
ATOM 867 O O . GLY A 1 114 ? 14.496 -7.344 -9.313 1.00 74.44 114 GLY A O 1
ATOM 868 N N . TYR A 1 115 ? 12.432 -7.426 -8.427 1.00 77.38 115 TYR A N 1
ATOM 869 C CA . TYR A 1 115 ? 11.919 -6.210 -9.064 1.00 77.38 115 TYR A CA 1
ATOM 870 C C . TYR A 1 115 ? 11.854 -5.054 -8.062 1.00 77.38 115 TYR A C 1
ATOM 872 O O . TYR A 1 115 ? 11.042 -5.067 -7.140 1.00 77.38 115 TYR A O 1
ATOM 880 N N . GLY A 1 116 ? 12.721 -4.051 -8.221 1.00 77.88 116 GLY A N 1
ATOM 881 C CA . GLY A 1 116 ? 12.865 -2.941 -7.275 1.00 77.88 116 GLY A CA 1
ATOM 882 C C . GLY A 1 116 ? 11.975 -1.741 -7.595 1.00 77.88 116 GLY A C 1
ATOM 883 O O . GLY A 1 116 ? 12.455 -0.770 -8.171 1.00 77.88 116 GLY A O 1
ATOM 884 N N . ALA A 1 117 ? 10.709 -1.770 -7.171 1.00 84.88 117 ALA A N 1
ATOM 885 C CA . ALA A 1 117 ? 9.779 -0.639 -7.291 1.00 84.88 117 ALA A CA 1
ATOM 886 C C . ALA A 1 117 ? 9.281 -0.162 -5.908 1.00 84.88 117 ALA A C 1
ATOM 888 O O . ALA A 1 117 ? 8.117 -0.372 -5.548 1.00 84.88 117 ALA A O 1
ATOM 889 N N . PRO A 1 118 ? 10.148 0.481 -5.100 1.00 86.75 118 PRO A N 1
ATOM 890 C CA . PRO A 1 118 ? 9.844 0.783 -3.702 1.00 86.75 118 PRO A CA 1
ATOM 891 C C . PRO A 1 118 ? 8.706 1.803 -3.543 1.00 86.75 118 PRO A C 1
ATOM 893 O O . PRO A 1 118 ? 7.931 1.702 -2.594 1.00 86.75 118 PRO A O 1
ATOM 896 N N . LEU A 1 119 ? 8.547 2.742 -4.486 1.00 88.31 119 LEU A N 1
ATOM 897 C CA . LEU A 1 119 ? 7.437 3.701 -4.476 1.00 88.31 119 LEU A CA 1
ATOM 898 C C . LEU A 1 119 ? 6.082 2.990 -4.589 1.00 88.31 119 LEU A C 1
ATOM 900 O O . LEU A 1 119 ? 5.196 3.235 -3.775 1.00 88.31 119 LEU A O 1
ATOM 904 N N . VAL A 1 120 ? 5.939 2.082 -5.562 1.00 91.12 120 VAL A N 1
ATOM 905 C CA . VAL A 1 120 ? 4.702 1.317 -5.805 1.00 91.12 120 VAL A CA 1
ATOM 906 C C . VAL A 1 120 ? 4.300 0.548 -4.548 1.00 91.12 120 VAL A C 1
ATOM 908 O O . VAL A 1 120 ? 3.140 0.576 -4.133 1.00 91.12 120 VAL A O 1
ATOM 911 N N . VAL A 1 121 ? 5.283 -0.079 -3.897 1.00 90.56 121 VAL A N 1
ATOM 912 C CA . VAL A 1 121 ? 5.096 -0.817 -2.647 1.00 90.56 121 VAL A CA 1
ATOM 913 C C . VAL A 1 121 ? 4.610 0.096 -1.525 1.00 90.56 121 VAL A C 1
ATOM 915 O O . VAL A 1 121 ? 3.575 -0.186 -0.923 1.00 90.56 121 VAL A O 1
ATOM 918 N N . VAL A 1 122 ? 5.318 1.199 -1.254 1.00 91.50 122 VAL A N 1
ATOM 919 C CA . VAL A 1 122 ? 4.950 2.134 -0.179 1.00 91.50 122 VAL A CA 1
ATOM 920 C C . VAL A 1 122 ? 3.546 2.685 -0.406 1.00 91.50 122 VAL A C 1
ATOM 922 O O . VAL A 1 122 ? 2.735 2.675 0.518 1.00 91.50 122 VAL A O 1
ATOM 925 N N . MET A 1 123 ? 3.223 3.095 -1.633 1.00 92.62 123 MET A N 1
ATOM 926 C CA . MET A 1 123 ? 1.899 3.620 -1.958 1.00 92.62 123 MET A CA 1
ATOM 927 C C . MET A 1 123 ? 0.809 2.570 -1.766 1.00 92.62 123 MET A C 1
ATOM 929 O O . MET A 1 123 ? -0.192 2.854 -1.112 1.00 92.62 123 MET 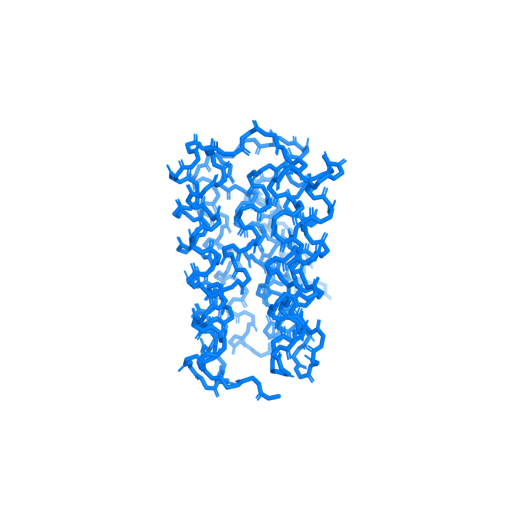A O 1
ATOM 933 N N . GLY A 1 124 ? 1.004 1.344 -2.253 1.00 90.88 124 GLY A N 1
ATOM 934 C CA . GLY A 1 124 ? 0.011 0.290 -2.067 1.00 90.88 124 GLY A CA 1
ATOM 935 C C . GLY A 1 124 ? -0.180 -0.108 -0.600 1.00 90.88 124 GLY A C 1
ATOM 936 O O . GLY A 1 124 ? -1.312 -0.323 -0.174 1.00 90.88 124 GLY A O 1
ATOM 937 N N . VAL A 1 125 ? 0.884 -0.117 0.208 1.00 91.75 125 VAL A N 1
ATOM 938 C CA . VAL A 1 125 ? 0.777 -0.339 1.659 1.00 91.75 125 VAL A CA 1
ATOM 939 C C . VAL A 1 125 ? -0.008 0.789 2.339 1.00 91.75 125 VAL A C 1
ATOM 941 O O . VAL A 1 125 ? -0.915 0.517 3.124 1.00 91.75 125 VAL A O 1
ATOM 944 N N . VAL A 1 126 ? 0.305 2.053 2.036 1.00 92.25 126 VAL A N 1
ATOM 945 C CA . VAL A 1 126 ? -0.402 3.211 2.612 1.00 92.25 126 VAL A CA 1
ATOM 946 C C . VAL A 1 126 ? -1.880 3.191 2.220 1.00 92.25 126 VAL A C 1
ATOM 948 O O . VAL A 1 126 ? -2.738 3.400 3.076 1.00 92.25 126 VAL A O 1
ATOM 951 N N . VAL A 1 127 ? -2.186 2.879 0.957 1.00 93.81 127 VAL A N 1
ATOM 952 C CA . VAL A 1 127 ? -3.559 2.736 0.451 1.00 93.81 127 VAL A CA 1
ATOM 953 C C . VAL A 1 127 ? -4.295 1.595 1.151 1.00 93.81 127 VAL A C 1
ATOM 955 O O . VAL A 1 127 ? -5.456 1.777 1.512 1.00 93.81 127 VAL A O 1
ATOM 958 N N . ALA A 1 128 ? -3.637 0.459 1.405 1.00 91.50 128 ALA A N 1
ATOM 959 C CA . ALA A 1 128 ? -4.241 -0.666 2.120 1.00 91.50 128 ALA A CA 1
ATOM 960 C C . ALA A 1 128 ? -4.706 -0.240 3.515 1.00 91.50 128 ALA A C 1
ATOM 962 O O . ALA A 1 128 ? -5.874 -0.398 3.873 1.00 91.50 128 ALA A O 1
ATOM 963 N N . VAL A 1 129 ? -3.810 0.398 4.273 1.00 89.81 129 VAL A N 1
ATOM 964 C CA . VAL A 1 129 ? -4.104 0.825 5.645 1.00 89.81 129 VAL A CA 1
ATOM 965 C C . VAL A 1 129 ? -5.145 1.946 5.661 1.00 89.81 129 VAL A C 1
ATOM 967 O O . VAL A 1 129 ? -6.031 1.955 6.517 1.00 89.81 129 VAL A O 1
ATOM 970 N N . LEU A 1 130 ? -5.077 2.870 4.699 1.00 91.56 130 LEU A N 1
ATOM 971 C CA . LEU A 1 130 ? -6.050 3.947 4.534 1.00 91.56 130 LEU A CA 1
ATOM 972 C C . LEU A 1 130 ? -7.454 3.396 4.263 1.00 91.56 130 LEU A C 1
ATOM 974 O O . LEU A 1 130 ? -8.402 3.765 4.958 1.00 91.56 130 LEU A O 1
ATOM 978 N N . LEU A 1 131 ? -7.589 2.499 3.282 1.00 91.12 131 LEU A N 1
ATOM 979 C CA . LEU A 1 131 ? -8.862 1.864 2.946 1.00 91.12 131 LEU A CA 1
ATOM 980 C C . LEU A 1 131 ? -9.394 1.071 4.136 1.00 91.12 131 LEU A C 1
ATOM 982 O O . LEU A 1 131 ? -10.567 1.224 4.478 1.00 91.12 131 LEU A O 1
ATOM 986 N N . ARG A 1 132 ? -8.538 0.318 4.839 1.00 87.38 132 ARG A N 1
ATOM 987 C CA . ARG A 1 132 ? -8.928 -0.388 6.066 1.00 87.38 132 ARG A CA 1
ATOM 988 C C . ARG A 1 132 ? -9.466 0.557 7.135 1.00 87.38 132 ARG A C 1
ATOM 990 O O . ARG A 1 132 ? -10.462 0.239 7.784 1.00 87.38 132 ARG A O 1
ATOM 997 N N . ALA A 1 133 ? -8.812 1.702 7.327 1.00 86.69 133 ALA A N 1
ATOM 998 C CA . ALA A 1 133 ? -9.219 2.702 8.307 1.00 86.69 133 ALA A CA 1
ATOM 999 C C . ALA A 1 133 ? -10.575 3.335 7.955 1.00 86.69 133 ALA A C 1
ATOM 1001 O O . ALA A 1 133 ? -11.393 3.547 8.849 1.00 86.69 133 ALA A O 1
ATOM 1002 N N . ILE A 1 134 ? -10.837 3.596 6.669 1.00 88.88 134 ILE A N 1
ATOM 1003 C CA . ILE A 1 134 ? -12.097 4.189 6.189 1.00 88.88 134 ILE A CA 1
ATOM 1004 C C . ILE A 1 134 ? -13.245 3.169 6.208 1.00 88.88 134 ILE A C 1
ATOM 1006 O O . ILE A 1 134 ? -14.357 3.486 6.618 1.00 88.88 134 ILE A O 1
ATOM 1010 N N . LEU A 1 135 ? -12.991 1.930 5.783 1.00 85.62 135 LEU A N 1
ATOM 1011 C CA . LEU A 1 135 ? -13.997 0.871 5.633 1.00 85.62 135 LEU A CA 1
ATOM 1012 C C . LEU A 1 135 ? -14.263 0.102 6.936 1.00 85.62 135 LEU A C 1
ATOM 1014 O O . LEU A 1 135 ? -14.844 -0.989 6.916 1.00 85.62 135 LEU A O 1
ATOM 1018 N N . ARG A 1 136 ? -13.837 0.645 8.081 1.00 80.19 136 ARG A N 1
ATOM 1019 C CA . ARG A 1 136 ? -13.963 -0.014 9.380 1.00 80.19 136 ARG A CA 1
ATOM 1020 C C . ARG A 1 136 ? -15.420 -0.402 9.654 1.00 80.19 136 ARG A C 1
ATOM 1022 O O . ARG A 1 136 ? -16.322 0.426 9.596 1.00 80.19 136 ARG A O 1
ATOM 1029 N N . GLY A 1 137 ? -15.634 -1.671 10.000 1.00 70.38 137 GLY A N 1
ATOM 1030 C CA . GLY A 1 137 ? -16.957 -2.198 10.349 1.00 70.38 137 GLY A CA 1
ATOM 1031 C C . GLY A 1 137 ? -17.806 -2.653 9.160 1.00 70.38 137 GLY A C 1
ATOM 1032 O O . GLY A 1 137 ? -18.934 -3.086 9.375 1.00 70.38 137 GLY A O 1
ATOM 1033 N N . ARG A 1 138 ? -17.283 -2.600 7.927 1.00 76.44 138 ARG A N 1
ATOM 1034 C CA . ARG A 1 138 ? -17.927 -3.214 6.759 1.00 76.44 138 ARG A CA 1
ATOM 1035 C C . ARG A 1 138 ? -17.426 -4.636 6.534 1.00 76.44 138 ARG A C 1
ATOM 1037 O O . ARG A 1 138 ? -16.221 -4.877 6.541 1.00 76.44 138 ARG A O 1
ATOM 1044 N N . ASP A 1 139 ? -18.345 -5.550 6.243 1.00 68.12 139 ASP A N 1
ATOM 1045 C CA . ASP A 1 139 ? -18.006 -6.937 5.903 1.00 68.12 139 ASP A CA 1
ATOM 1046 C C . ASP A 1 139 ? -17.253 -7.043 4.557 1.00 68.12 139 ASP A C 1
ATOM 1048 O O . ASP A 1 139 ? -16.352 -7.870 4.420 1.00 68.12 139 ASP A O 1
ATOM 1052 N N . ASP A 1 140 ? -17.538 -6.143 3.604 1.00 76.25 140 ASP A N 1
ATOM 1053 C CA . ASP A 1 140 ? -16.901 -6.095 2.273 1.00 76.25 140 ASP A CA 1
ATOM 1054 C C . ASP A 1 140 ? -15.545 -5.363 2.250 1.00 76.25 140 ASP A C 1
ATOM 1056 O O . ASP A 1 140 ? -14.952 -5.183 1.182 1.00 76.25 140 ASP A O 1
ATOM 1060 N N . ALA A 1 141 ? -15.055 -4.887 3.402 1.00 79.19 141 ALA A N 1
ATOM 1061 C CA . ALA A 1 141 ? -13.883 -4.009 3.476 1.00 79.19 141 ALA A CA 1
ATOM 1062 C C . ALA A 1 141 ? -12.648 -4.614 2.794 1.00 79.19 141 ALA A C 1
ATOM 1064 O O . ALA A 1 141 ? -11.924 -3.923 2.086 1.00 79.19 141 ALA A O 1
ATOM 1065 N N . LEU A 1 142 ? -12.451 -5.922 2.953 1.00 77.75 142 LEU A N 1
ATOM 1066 C CA . LEU A 1 142 ? -11.298 -6.634 2.413 1.00 77.75 142 LEU A CA 1
ATOM 1067 C C . LEU A 1 142 ? -11.338 -6.788 0.881 1.00 77.75 142 LEU A C 1
ATOM 1069 O O . LEU A 1 142 ? -10.295 -6.895 0.239 1.00 77.75 142 LEU A O 1
ATOM 1073 N N . MET A 1 143 ? -12.534 -6.785 0.286 1.00 82.50 143 MET A N 1
ATOM 1074 C CA . MET A 1 143 ? -12.701 -6.778 -1.171 1.00 82.50 143 MET A CA 1
ATOM 1075 C C . MET A 1 143 ? -12.329 -5.431 -1.760 1.00 82.50 143 MET A C 1
ATOM 1077 O O . MET A 1 143 ? -11.543 -5.361 -2.704 1.00 82.50 143 MET A O 1
ATOM 1081 N N . ILE A 1 144 ? -12.858 -4.367 -1.165 1.00 86.19 144 ILE A N 1
ATOM 1082 C CA . ILE A 1 144 ? -12.593 -3.004 -1.618 1.00 86.19 144 ILE A CA 1
ATOM 1083 C C . ILE A 1 144 ? -11.120 -2.646 -1.388 1.00 86.19 144 ILE A C 1
ATOM 1085 O O . ILE A 1 144 ? -10.513 -2.019 -2.248 1.00 86.19 144 ILE A O 1
ATOM 1089 N N . GLU A 1 145 ? -10.523 -3.092 -0.280 1.00 88.06 145 GLU A N 1
ATOM 1090 C CA . GLU A 1 145 ? -9.092 -2.924 -0.028 1.00 88.06 145 GLU A CA 1
ATOM 1091 C C . GLU A 1 145 ? -8.239 -3.622 -1.082 1.00 88.06 145 GLU A C 1
ATOM 1093 O O . GLU A 1 145 ? -7.399 -2.972 -1.690 1.00 88.06 145 GLU A O 1
ATOM 1098 N N . ALA A 1 146 ? -8.465 -4.913 -1.345 1.00 86.81 146 ALA A N 1
ATOM 1099 C CA . ALA A 1 146 ? -7.651 -5.647 -2.311 1.00 86.81 146 ALA A CA 1
ATOM 1100 C C . ALA A 1 146 ? -7.704 -5.022 -3.706 1.00 86.81 146 ALA A C 1
ATOM 1102 O O . ALA A 1 146 ? -6.668 -4.834 -4.343 1.00 86.81 146 ALA A O 1
ATOM 1103 N N . LEU A 1 147 ? -8.905 -4.651 -4.154 1.00 88.75 147 LEU A N 1
ATOM 1104 C CA . LEU A 1 147 ? -9.091 -3.996 -5.440 1.00 88.75 147 LEU A CA 1
ATOM 1105 C C . LEU A 1 147 ? -8.453 -2.601 -5.459 1.00 88.75 147 LEU A C 1
ATOM 1107 O O . LEU A 1 147 ? -7.743 -2.265 -6.402 1.00 88.75 147 LEU A O 1
ATOM 1111 N N . GLY A 1 148 ? -8.675 -1.798 -4.417 1.00 90.00 148 GLY A N 1
ATOM 1112 C CA . GLY A 1 148 ? -8.138 -0.443 -4.324 1.00 90.00 148 GLY A CA 1
ATOM 1113 C C . GLY A 1 148 ? -6.611 -0.417 -4.280 1.00 90.00 148 GLY A C 1
ATOM 1114 O O . GLY A 1 148 ? -5.996 0.388 -4.974 1.00 90.00 148 GLY A O 1
ATOM 1115 N N . VAL A 1 149 ? -5.991 -1.337 -3.537 1.00 91.94 149 VAL A N 1
ATOM 1116 C CA . VAL A 1 149 ? -4.530 -1.495 -3.492 1.00 91.94 149 VAL A CA 1
ATOM 1117 C C . VAL A 1 149 ? -3.998 -1.933 -4.851 1.00 91.94 149 VAL A C 1
ATOM 1119 O O . VAL A 1 149 ? -3.015 -1.363 -5.316 1.00 91.94 149 VAL A O 1
ATOM 1122 N N . ALA A 1 150 ? -4.652 -2.891 -5.517 1.00 90.56 150 ALA A N 1
ATOM 1123 C CA . ALA A 1 150 ? -4.225 -3.360 -6.833 1.00 90.56 150 ALA A CA 1
ATOM 1124 C C . ALA A 1 150 ? -4.282 -2.258 -7.890 1.00 90.56 150 ALA A C 1
ATOM 1126 O O . ALA A 1 150 ? -3.315 -2.064 -8.619 1.00 90.56 150 ALA A O 1
ATOM 1127 N N . MET A 1 151 ? -5.370 -1.491 -7.928 1.00 91.81 151 MET A N 1
ATOM 1128 C CA . MET A 1 151 ? -5.514 -0.381 -8.871 1.00 91.81 151 MET A CA 1
ATOM 1129 C C . MET A 1 151 ? -4.549 0.768 -8.567 1.00 91.81 151 MET A C 1
ATOM 1131 O O . MET A 1 151 ? -3.957 1.324 -9.487 1.00 91.81 151 MET A O 1
ATOM 1135 N N . ALA A 1 152 ? -4.335 1.102 -7.290 1.00 92.06 152 ALA A N 1
ATOM 1136 C CA . ALA A 1 152 ? -3.366 2.128 -6.916 1.00 92.06 152 ALA A CA 1
ATOM 1137 C C . ALA A 1 152 ? -1.934 1.715 -7.279 1.00 92.06 152 ALA A C 1
ATOM 1139 O O . ALA A 1 152 ? -1.181 2.516 -7.827 1.00 92.06 152 ALA A O 1
ATOM 1140 N N . MET A 1 153 ? -1.557 0.465 -7.005 1.00 91.88 153 MET A N 1
ATOM 1141 C CA . MET A 1 153 ? -0.244 -0.051 -7.383 1.00 91.88 153 MET A CA 1
ATOM 1142 C C . MET A 1 153 ? -0.051 -0.071 -8.898 1.00 91.88 153 MET A C 1
ATOM 1144 O O . MET A 1 153 ? 0.996 0.369 -9.360 1.00 91.88 153 MET A O 1
ATOM 1148 N N . LEU A 1 154 ? -1.058 -0.516 -9.655 1.00 91.12 154 LEU A N 1
ATOM 1149 C CA . LEU A 1 154 ? -1.019 -0.509 -11.117 1.00 91.12 154 LEU A CA 1
ATOM 1150 C C . LEU A 1 154 ? -0.788 0.903 -11.660 1.00 91.12 154 LEU A C 1
ATOM 1152 O O . LEU A 1 154 ? 0.083 1.095 -12.499 1.00 91.12 154 LEU A O 1
ATOM 1156 N N . PHE A 1 155 ? -1.490 1.905 -11.125 1.00 90.94 155 PHE A N 1
ATOM 1157 C CA . PHE A 1 155 ? -1.295 3.297 -11.534 1.00 90.94 155 PHE A CA 1
ATOM 1158 C C . PHE A 1 155 ? 0.161 3.759 -11.358 1.00 90.94 155 PHE A C 1
ATOM 1160 O O . PHE A 1 155 ? 0.740 4.353 -12.264 1.00 90.94 155 PHE A O 1
ATOM 1167 N N . PHE A 1 156 ? 0.789 3.465 -10.215 1.00 89.94 156 PHE A N 1
ATOM 1168 C CA . PHE A 1 156 ? 2.191 3.838 -9.990 1.00 89.94 156 PHE A CA 1
ATOM 1169 C C . PHE A 1 156 ? 3.188 2.976 -10.777 1.00 89.94 156 PHE A C 1
ATOM 1171 O O . PHE A 1 156 ? 4.267 3.464 -11.115 1.00 89.94 156 PHE A O 1
ATOM 1178 N N . GLU A 1 157 ? 2.848 1.722 -11.074 1.00 88.94 157 GLU A N 1
ATOM 1179 C CA . GLU A 1 157 ? 3.651 0.851 -11.935 1.00 88.94 157 GLU A CA 1
ATOM 1180 C C . GLU A 1 157 ? 3.672 1.368 -13.382 1.00 88.94 157 GLU A C 1
ATOM 1182 O O . GLU A 1 157 ? 4.748 1.449 -13.978 1.00 88.94 157 GLU A O 1
ATOM 1187 N N . GLU A 1 158 ? 2.522 1.800 -13.913 1.00 89.56 158 GLU A N 1
ATOM 1188 C CA . GLU A 1 158 ? 2.393 2.370 -15.263 1.00 89.56 158 GLU A CA 1
ATOM 1189 C C . GLU A 1 158 ? 3.155 3.689 -15.426 1.00 89.56 158 GLU A C 1
ATOM 1191 O O . GLU A 1 158 ? 3.761 3.926 -16.471 1.00 89.56 158 GLU A O 1
ATOM 1196 N N . ILE A 1 159 ? 3.184 4.535 -14.389 1.00 88.19 159 ILE A N 1
ATOM 1197 C CA . ILE A 1 159 ? 4.001 5.762 -14.399 1.00 88.19 159 ILE A CA 1
ATOM 1198 C C . ILE A 1 159 ? 5.501 5.419 -14.509 1.00 88.19 159 ILE A C 1
ATOM 1200 O O . ILE A 1 159 ? 6.282 6.220 -15.020 1.00 88.19 159 ILE A O 1
ATOM 1204 N N . ASN A 1 160 ? 5.909 4.234 -14.040 1.00 84.25 160 ASN A N 1
ATOM 1205 C CA . ASN A 1 160 ? 7.286 3.735 -14.060 1.00 84.25 160 ASN A CA 1
ATOM 1206 C C . ASN A 1 160 ? 8.316 4.703 -13.442 1.00 84.25 160 ASN A C 1
ATOM 1208 O O . ASN A 1 160 ? 9.468 4.785 -13.867 1.00 84.25 160 ASN A O 1
ATOM 1212 N N . PHE A 1 161 ? 7.906 5.461 -12.421 1.00 84.44 161 PHE A N 1
ATOM 1213 C CA . PHE A 1 161 ? 8.781 6.437 -11.777 1.00 84.44 161 PHE A CA 1
ATOM 1214 C C . PHE A 1 161 ? 9.741 5.756 -10.799 1.00 84.44 161 PHE A C 1
ATOM 1216 O O . PHE A 1 161 ? 9.322 5.163 -9.800 1.00 84.44 161 PHE A O 1
ATOM 1223 N N . GLN A 1 162 ? 11.040 5.865 -11.070 1.00 82.38 162 GLN A N 1
ATOM 1224 C CA . GLN A 1 162 ? 12.081 5.332 -10.198 1.00 82.38 162 GLN A CA 1
ATOM 1225 C C . GLN A 1 162 ? 12.500 6.383 -9.173 1.00 82.38 162 GLN A C 1
ATOM 1227 O O . GLN A 1 162 ? 12.902 7.490 -9.522 1.00 82.38 162 GLN A O 1
ATOM 1232 N N . VAL A 1 163 ? 12.414 6.013 -7.898 1.00 84.19 163 VAL A N 1
ATOM 1233 C CA . VAL A 1 163 ? 12.757 6.882 -6.771 1.00 84.19 163 VAL A CA 1
ATOM 1234 C C . VAL A 1 163 ? 13.895 6.246 -6.003 1.00 84.19 163 VAL A C 1
ATOM 1236 O O . VAL A 1 163 ? 13.840 5.054 -5.691 1.00 84.19 163 VAL A O 1
ATOM 1239 N N . ASP A 1 164 ? 14.901 7.049 -5.667 1.00 87.44 164 ASP A N 1
ATOM 1240 C CA . ASP A 1 164 ? 15.941 6.615 -4.747 1.00 87.44 164 ASP A CA 1
ATOM 1241 C C . ASP A 1 164 ? 15.325 6.305 -3.373 1.00 87.44 164 ASP A C 1
ATOM 1243 O O . ASP A 1 164 ? 14.529 7.074 -2.821 1.00 87.44 164 ASP A O 1
ATOM 1247 N N . LEU A 1 165 ? 15.710 5.164 -2.807 1.00 86.75 165 LEU A N 1
ATOM 1248 C CA . LEU A 1 165 ? 15.218 4.689 -1.522 1.00 86.75 165 LEU A CA 1
ATOM 1249 C C . LEU A 1 165 ? 15.495 5.706 -0.406 1.00 86.75 165 LEU A C 1
ATOM 1251 O O . LEU A 1 165 ? 14.694 5.831 0.518 1.00 86.75 165 LEU A O 1
ATOM 1255 N N . SER A 1 166 ? 16.596 6.456 -0.516 1.00 88.38 166 SER A N 1
ATOM 1256 C CA . SER A 1 166 ? 16.970 7.507 0.435 1.00 88.38 166 SER A CA 1
ATOM 1257 C C . SER A 1 166 ? 15.922 8.631 0.501 1.00 88.38 166 SER A C 1
ATOM 1259 O O . SER A 1 166 ? 15.456 8.992 1.586 1.00 88.38 166 SER A O 1
ATOM 1261 N N . ILE A 1 167 ? 15.486 9.126 -0.661 1.00 89.19 167 ILE A N 1
ATOM 1262 C CA . ILE A 1 167 ? 14.488 10.193 -0.799 1.00 89.19 167 ILE A CA 1
ATOM 1263 C C . ILE A 1 167 ? 13.119 9.685 -0.357 1.00 89.19 167 ILE A C 1
ATOM 1265 O O . ILE A 1 167 ? 12.426 10.362 0.402 1.00 89.19 167 ILE A O 1
ATOM 1269 N N . LEU A 1 168 ? 12.741 8.474 -0.774 1.00 91.69 168 LEU A N 1
ATOM 1270 C CA . LEU A 1 168 ? 11.464 7.875 -0.393 1.00 91.69 168 LEU A CA 1
ATOM 1271 C C . LEU A 1 168 ? 11.366 7.651 1.122 1.00 91.69 168 LEU A C 1
ATOM 1273 O O . LEU A 1 168 ? 10.328 7.930 1.721 1.00 91.69 168 LEU A O 1
ATOM 1277 N N . ALA A 1 169 ? 12.444 7.184 1.756 1.00 89.81 169 ALA A N 1
ATOM 1278 C CA . ALA A 1 169 ? 12.491 7.005 3.202 1.00 89.81 169 ALA A CA 1
ATOM 1279 C C . ALA A 1 169 ? 12.362 8.347 3.935 1.00 89.81 169 ALA A C 1
ATOM 1281 O O . ALA A 1 169 ? 11.573 8.456 4.874 1.00 89.81 169 ALA A O 1
ATOM 1282 N N . ALA A 1 170 ? 13.073 9.384 3.482 1.00 90.75 170 ALA A N 1
ATOM 1283 C CA . ALA A 1 170 ? 12.940 10.728 4.040 1.00 90.75 170 ALA A CA 1
ATOM 1284 C C . ALA A 1 170 ? 11.511 11.273 3.872 1.00 90.75 170 ALA A C 1
ATOM 1286 O O . ALA A 1 170 ? 10.931 11.780 4.833 1.00 90.75 170 ALA A O 1
ATOM 1287 N N . ALA A 1 171 ? 10.914 11.103 2.688 1.00 92.75 171 ALA A N 1
ATOM 1288 C CA . ALA A 1 171 ? 9.538 11.495 2.399 1.00 92.75 171 ALA A CA 1
ATOM 1289 C C . ALA A 1 171 ? 8.543 10.802 3.335 1.00 92.75 171 ALA A C 1
ATOM 1291 O O . ALA A 1 171 ? 7.704 11.465 3.942 1.00 92.75 171 ALA A O 1
ATOM 1292 N N . ALA A 1 172 ? 8.674 9.485 3.508 1.00 91.62 172 ALA A N 1
ATOM 1293 C CA . ALA A 1 172 ? 7.838 8.714 4.416 1.00 91.62 172 ALA A CA 1
ATOM 1294 C C . ALA A 1 172 ? 8.000 9.187 5.867 1.00 91.62 172 ALA A C 1
ATOM 1296 O O . ALA A 1 172 ? 6.999 9.445 6.529 1.00 91.62 172 ALA A O 1
ATOM 1297 N N . ILE A 1 173 ? 9.231 9.370 6.358 1.00 92.38 173 ILE A N 1
ATOM 1298 C CA . ILE A 1 173 ? 9.488 9.823 7.736 1.00 92.38 173 ILE A CA 1
ATOM 1299 C C . ILE A 1 173 ? 8.866 11.199 7.986 1.00 92.38 173 ILE A C 1
ATOM 1301 O O . ILE A 1 173 ? 8.196 11.392 9.000 1.00 92.38 173 ILE A O 1
ATOM 1305 N N . ILE A 1 174 ? 9.053 12.147 7.065 1.00 91.94 174 ILE A N 1
ATOM 1306 C CA . ILE A 1 174 ? 8.505 13.501 7.193 1.00 91.94 174 ILE A CA 1
ATOM 1307 C C . ILE A 1 174 ? 6.974 13.451 7.147 1.00 91.94 174 ILE A C 1
ATOM 1309 O O . ILE A 1 174 ? 6.316 13.972 8.047 1.00 91.94 174 ILE A O 1
ATOM 1313 N N . ALA A 1 175 ? 6.398 12.786 6.145 1.00 91.56 175 ALA A N 1
ATOM 1314 C CA . ALA A 1 175 ? 4.953 12.735 5.948 1.00 91.56 175 ALA A CA 1
ATOM 1315 C C . ALA A 1 175 ? 4.232 12.016 7.102 1.00 91.56 175 ALA A C 1
ATOM 1317 O O . ALA A 1 175 ? 3.242 12.528 7.628 1.00 91.56 175 ALA A O 1
ATOM 1318 N N . PHE A 1 176 ? 4.754 10.873 7.560 1.00 90.00 176 PHE A N 1
ATOM 1319 C CA . PHE A 1 176 ? 4.218 10.175 8.729 1.00 90.00 176 PHE A CA 1
ATOM 1320 C C . PHE A 1 176 ? 4.477 10.930 10.035 1.00 90.00 176 PHE A C 1
ATOM 1322 O O . PHE A 1 176 ? 3.613 10.915 10.908 1.00 90.00 176 PHE A O 1
ATOM 1329 N N . GLY A 1 177 ? 5.612 11.619 10.179 1.00 89.62 177 GLY A N 1
ATOM 1330 C CA . GLY A 1 177 ? 5.905 12.451 11.349 1.00 89.62 177 GLY A CA 1
ATOM 1331 C C . GLY A 1 177 ? 4.905 13.598 11.507 1.00 89.62 177 GLY A C 1
ATOM 1332 O O . GLY A 1 177 ? 4.365 13.818 12.597 1.00 89.62 177 GLY A O 1
ATOM 1333 N N . PHE A 1 178 ? 4.585 14.277 10.403 1.00 87.31 178 PHE A N 1
ATOM 1334 C CA . PHE A 1 178 ? 3.534 15.291 10.375 1.00 87.31 178 PHE A CA 1
ATOM 1335 C C . PHE A 1 178 ? 2.151 14.687 10.617 1.00 87.31 178 PHE A C 1
ATOM 1337 O O . PHE A 1 178 ? 1.435 15.161 11.499 1.00 87.31 178 PHE A O 1
ATOM 1344 N N . GLY A 1 179 ? 1.799 13.604 9.918 1.00 86.75 179 GLY A N 1
ATOM 1345 C CA . GLY A 1 179 ? 0.521 12.915 10.114 1.00 86.75 179 GLY A CA 1
ATOM 1346 C C . GLY A 1 179 ? 0.304 12.485 11.569 1.00 86.75 179 GLY A C 1
ATOM 1347 O O . GLY A 1 179 ? -0.758 12.734 12.141 1.00 86.75 179 GLY A O 1
ATOM 1348 N N . TYR A 1 180 ? 1.332 11.915 12.204 1.00 86.69 180 TYR A N 1
ATOM 1349 C CA . TYR A 1 180 ? 1.305 11.510 13.610 1.00 86.69 180 TYR A CA 1
ATOM 1350 C C . TYR A 1 180 ? 1.124 12.694 14.560 1.00 86.69 180 TYR A C 1
ATOM 1352 O O . TYR A 1 180 ? 0.355 12.606 15.518 1.00 86.69 180 TYR A O 1
ATOM 1360 N N . THR A 1 181 ? 1.794 13.814 14.291 1.00 86.31 181 THR A N 1
ATOM 1361 C CA . THR A 1 181 ? 1.642 15.029 15.100 1.00 86.31 181 THR A CA 1
ATOM 1362 C C . THR A 1 181 ? 0.204 15.548 15.031 1.00 86.31 181 THR A C 1
ATOM 1364 O O . THR A 1 181 ? -0.397 15.811 16.073 1.00 86.31 181 THR A O 1
ATOM 1367 N N . SER A 1 182 ? -0.393 15.589 13.838 1.00 84.94 182 SER A N 1
ATOM 1368 C CA . SER A 1 182 ? -1.795 15.983 13.636 1.00 84.94 182 SER A CA 1
ATOM 1369 C C . SER A 1 182 ? -2.786 15.049 14.336 1.00 84.94 182 SER A C 1
ATOM 1371 O O . SER A 1 182 ? -3.753 15.514 14.944 1.00 84.94 182 SER A O 1
ATOM 1373 N N . TYR A 1 183 ? -2.522 13.739 14.324 1.00 85.12 183 TYR A N 1
ATOM 1374 C CA . TYR A 1 183 ? -3.313 12.758 15.071 1.00 85.12 183 TYR A CA 1
ATOM 1375 C C . TYR A 1 183 ? -3.193 12.956 16.587 1.00 85.12 183 TYR A C 1
ATOM 1377 O O . TYR A 1 183 ? -4.194 12.960 17.304 1.00 85.12 183 TYR A O 1
ATOM 1385 N N . ARG A 1 184 ? -1.977 13.193 17.098 1.00 85.19 184 ARG A N 1
ATOM 1386 C CA . ARG A 1 184 ? -1.745 13.438 18.530 1.00 85.19 184 ARG A CA 1
ATOM 1387 C C . ARG A 1 184 ? -2.437 14.710 19.017 1.00 85.19 184 ARG A C 1
ATOM 1389 O O . ARG A 1 184 ? -2.947 14.731 20.135 1.00 85.19 184 ARG A O 1
ATOM 1396 N N . LEU A 1 185 ? -2.479 15.744 18.182 1.00 86.88 185 LEU A N 1
ATOM 1397 C CA . LEU A 1 185 ? -3.199 16.988 18.454 1.00 86.88 185 LEU A CA 1
ATOM 1398 C C . LEU A 1 185 ? -4.726 16.847 18.303 1.00 86.88 185 LEU A C 1
ATOM 1400 O O . LEU A 1 185 ? -5.439 17.819 18.530 1.00 86.88 185 LEU A O 1
ATOM 1404 N N . ARG A 1 186 ? -5.236 15.651 17.960 1.00 82.69 186 ARG A N 1
ATOM 1405 C CA . ARG A 1 186 ? -6.658 15.358 17.697 1.00 82.69 186 ARG A CA 1
ATOM 1406 C C . ARG A 1 186 ? -7.275 16.247 16.611 1.00 82.69 186 ARG A C 1
ATOM 1408 O O . ARG A 1 186 ? -8.481 16.471 16.609 1.00 82.69 186 ARG A O 1
ATOM 1415 N N . VAL A 1 187 ? -6.446 16.741 15.692 1.00 81.50 187 VAL A N 1
ATOM 1416 C CA . VA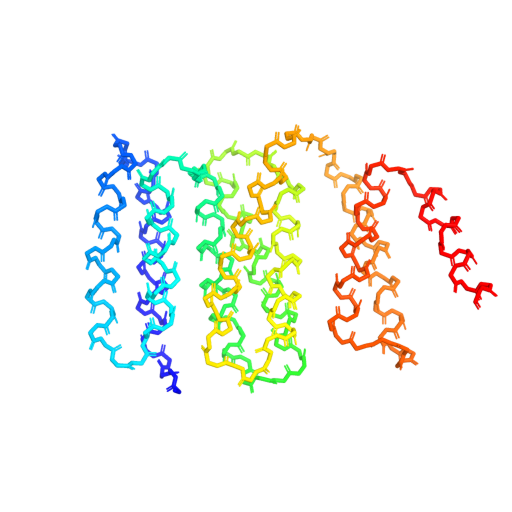L A 1 187 ? -6.886 17.542 14.540 1.00 81.50 187 VAL A CA 1
ATOM 1417 C C . VAL A 1 187 ? -7.338 16.630 13.395 1.00 81.50 187 VAL A C 1
ATOM 1419 O O . VAL A 1 187 ? -8.199 17.012 12.610 1.00 81.50 187 VAL A O 1
ATOM 1422 N N . ALA A 1 188 ? -6.785 15.415 13.311 1.00 82.62 188 ALA A N 1
ATOM 1423 C CA . ALA A 1 188 ? -7.105 14.434 12.278 1.00 82.62 188 ALA A CA 1
ATOM 1424 C C . ALA A 1 188 ? -7.364 13.038 12.865 1.00 82.62 188 ALA A C 1
ATOM 1426 O O . ALA A 1 188 ? -6.672 12.605 13.789 1.00 82.62 188 ALA A O 1
ATOM 1427 N N . ASP A 1 189 ? -8.321 12.317 12.278 1.00 86.62 189 ASP A N 1
ATOM 1428 C CA . ASP A 1 189 ? -8.563 10.896 12.544 1.00 86.62 189 ASP A CA 1
ATOM 1429 C C . ASP A 1 189 ? -7.508 9.997 11.871 1.00 86.62 189 ASP A C 1
ATOM 1431 O O . ASP A 1 189 ? -6.690 10.446 11.067 1.00 86.62 189 ASP A O 1
ATOM 1435 N N . ILE A 1 190 ? -7.546 8.691 12.161 1.00 85.44 190 ILE A N 1
ATOM 1436 C CA . ILE A 1 190 ? -6.616 7.687 11.608 1.00 85.44 190 ILE A CA 1
ATOM 1437 C C . ILE A 1 190 ? -6.612 7.702 10.069 1.00 85.44 190 ILE A C 1
ATOM 1439 O O . ILE A 1 190 ? -5.549 7.678 9.453 1.00 85.44 190 ILE A O 1
ATOM 1443 N N . SER A 1 191 ? -7.784 7.787 9.434 1.00 88.06 191 SER A N 1
ATOM 1444 C CA . SER A 1 191 ? -7.895 7.908 7.973 1.00 88.06 191 SER A CA 1
ATOM 1445 C C . SER A 1 191 ? -7.278 9.213 7.453 1.00 88.06 191 SER A C 1
ATOM 1447 O O . SER A 1 191 ? -6.603 9.208 6.425 1.00 88.06 191 SER A O 1
ATOM 1449 N N . GLY A 1 192 ? -7.435 10.315 8.191 1.00 86.94 192 GLY A N 1
ATOM 1450 C CA . GLY A 1 192 ? -6.803 11.599 7.887 1.00 86.94 192 GLY A CA 1
ATOM 1451 C C . GLY A 1 192 ? -5.274 11.535 7.955 1.00 86.94 192 GLY A C 1
ATOM 1452 O O . GLY A 1 192 ? -4.608 12.069 7.071 1.00 86.94 192 GLY A O 1
ATOM 1453 N N . LEU A 1 193 ? -4.714 10.817 8.937 1.00 90.75 193 LEU A N 1
ATOM 1454 C CA . LEU A 1 193 ? -3.268 10.593 9.060 1.00 90.75 193 LEU A CA 1
ATOM 1455 C C . LEU A 1 193 ? -2.700 9.882 7.829 1.00 90.75 193 LEU A C 1
ATOM 1457 O O . LEU A 1 193 ? -1.728 10.364 7.252 1.00 90.75 193 LEU A O 1
ATOM 1461 N N . PHE A 1 194 ? -3.302 8.766 7.405 1.00 90.00 194 PHE A N 1
ATOM 1462 C CA . PHE A 1 194 ? -2.799 8.003 6.256 1.00 90.00 194 PHE A CA 1
ATOM 1463 C C . PHE A 1 194 ? -3.034 8.727 4.927 1.00 90.00 194 PHE A C 1
ATOM 1465 O O . PHE A 1 194 ? -2.167 8.686 4.057 1.00 90.00 194 PHE A O 1
ATOM 1472 N N . SER A 1 195 ? -4.149 9.450 4.776 1.00 91.25 195 SER A N 1
ATOM 1473 C CA . SER A 1 195 ? -4.404 10.257 3.577 1.00 91.25 195 SER A CA 1
ATOM 1474 C C . SER A 1 195 ? -3.425 11.427 3.469 1.00 91.25 195 SER A C 1
ATOM 1476 O O . SER A 1 195 ? -2.886 11.687 2.394 1.00 91.25 195 SER A O 1
ATOM 1478 N N . GLY A 1 196 ? -3.161 12.120 4.580 1.00 89.50 196 GLY A N 1
ATOM 1479 C CA . GLY A 1 196 ? -2.166 13.188 4.639 1.00 89.50 196 GLY A CA 1
ATOM 1480 C C . GLY A 1 196 ? -0.752 12.665 4.391 1.00 89.50 196 GLY A C 1
ATOM 1481 O O . GLY A 1 196 ? -0.006 13.271 3.626 1.00 89.50 196 GLY A O 1
ATOM 1482 N N . ALA A 1 197 ? -0.405 11.506 4.963 1.00 92.00 197 ALA A N 1
ATOM 1483 C CA . ALA A 1 197 ? 0.878 10.854 4.716 1.00 92.00 197 ALA A CA 1
ATOM 1484 C C . ALA A 1 197 ? 1.048 10.486 3.234 1.00 92.00 197 ALA A C 1
ATOM 1486 O O . ALA A 1 197 ? 2.089 10.769 2.653 1.00 92.00 197 ALA A O 1
ATOM 1487 N N . MET A 1 198 ? 0.013 9.931 2.599 1.00 92.81 198 MET A N 1
ATOM 1488 C CA . MET A 1 198 ? 0.010 9.602 1.172 1.00 92.81 198 MET A CA 1
ATOM 1489 C C . MET A 1 198 ? 0.278 10.835 0.298 1.00 92.81 198 MET A C 1
ATOM 1491 O O . MET A 1 198 ? 1.182 10.820 -0.534 1.00 92.81 198 MET A O 1
ATOM 1495 N N . ILE A 1 199 ? -0.471 11.921 0.514 1.00 92.25 199 ILE A N 1
ATOM 1496 C CA . ILE A 1 199 ? -0.297 13.175 -0.233 1.00 92.25 199 ILE A CA 1
ATOM 1497 C C . ILE A 1 199 ? 1.085 13.779 0.039 1.00 92.25 199 ILE A C 1
ATOM 1499 O O . ILE A 1 199 ? 1.743 14.247 -0.887 1.00 92.25 199 ILE A O 1
ATOM 1503 N N . GLY A 1 200 ? 1.549 13.737 1.290 1.00 91.38 200 GLY A N 1
ATOM 1504 C CA . GLY A 1 200 ? 2.873 14.216 1.678 1.00 91.38 200 GLY A CA 1
ATOM 1505 C C . GLY A 1 200 ? 4.001 13.453 0.987 1.00 91.38 200 GLY A C 1
ATOM 1506 O O . GLY A 1 200 ? 4.918 14.079 0.463 1.00 91.38 200 GLY A O 1
ATOM 1507 N N . ILE A 1 201 ? 3.908 12.120 0.917 1.00 92.94 201 ILE A N 1
ATOM 1508 C CA . ILE A 1 201 ? 4.875 11.280 0.200 1.00 92.94 201 ILE A CA 1
ATOM 1509 C C . ILE A 1 201 ? 4.898 11.658 -1.282 1.00 92.94 201 ILE A C 1
ATOM 1511 O O . ILE A 1 201 ? 5.973 11.915 -1.812 1.00 92.94 201 ILE A O 1
ATOM 1515 N N . ILE A 1 202 ? 3.733 11.761 -1.932 1.00 92.38 202 ILE A N 1
ATOM 1516 C CA . ILE A 1 202 ? 3.639 12.157 -3.347 1.00 92.38 202 ILE A CA 1
ATOM 1517 C C . ILE A 1 202 ? 4.285 13.533 -3.559 1.00 92.38 202 ILE A C 1
ATOM 1519 O O . ILE A 1 202 ? 5.145 13.681 -4.423 1.00 92.38 202 ILE A O 1
ATOM 1523 N N . LEU A 1 203 ? 3.926 14.535 -2.754 1.00 92.69 203 LEU A N 1
ATOM 1524 C CA . LEU A 1 203 ? 4.483 15.884 -2.876 1.00 92.69 203 LEU A CA 1
ATOM 1525 C C . LEU A 1 203 ? 6.005 15.896 -2.744 1.00 92.69 203 LEU A C 1
ATOM 1527 O O . LEU A 1 203 ? 6.675 16.499 -3.572 1.00 92.69 203 LEU A O 1
ATOM 1531 N N . ILE A 1 204 ? 6.561 15.225 -1.736 1.00 92.62 204 ILE A N 1
ATOM 1532 C CA . ILE A 1 204 ? 8.011 15.228 -1.516 1.00 92.62 204 ILE A CA 1
ATOM 1533 C C . ILE A 1 204 ? 8.735 14.468 -2.634 1.00 92.62 204 ILE A C 1
ATOM 1535 O O . ILE A 1 204 ? 9.775 14.921 -3.100 1.00 92.62 204 ILE A O 1
ATOM 1539 N N . VAL A 1 205 ? 8.186 13.337 -3.081 1.00 92.25 205 VAL A N 1
ATOM 1540 C CA . VAL A 1 205 ? 8.802 12.499 -4.119 1.00 92.25 205 VAL A CA 1
ATOM 1541 C C . VAL A 1 205 ? 8.798 13.185 -5.487 1.00 92.25 205 VAL A C 1
ATOM 1543 O O . VAL A 1 205 ? 9.798 13.114 -6.195 1.00 92.25 205 VAL A O 1
ATOM 1546 N N . PHE A 1 206 ? 7.700 13.845 -5.867 1.00 90.38 206 PHE A N 1
ATOM 1547 C CA . PHE A 1 206 ? 7.568 14.460 -7.195 1.00 90.38 206 PHE A CA 1
ATOM 1548 C C . PHE A 1 206 ? 7.997 15.927 -7.243 1.00 90.38 206 PHE A C 1
ATOM 1550 O O . PHE A 1 206 ? 8.479 16.387 -8.276 1.00 90.38 206 PHE A O 1
ATOM 1557 N N . ALA A 1 207 ? 7.791 16.673 -6.158 1.00 89.75 207 ALA A N 1
ATOM 1558 C CA . ALA A 1 207 ? 7.989 18.117 -6.114 1.00 89.75 207 ALA A CA 1
ATOM 1559 C C . ALA A 1 207 ? 9.042 18.564 -5.095 1.00 89.75 207 ALA A C 1
ATOM 1561 O O . ALA A 1 207 ? 9.288 19.758 -5.010 1.00 89.75 207 ALA A O 1
ATOM 1562 N N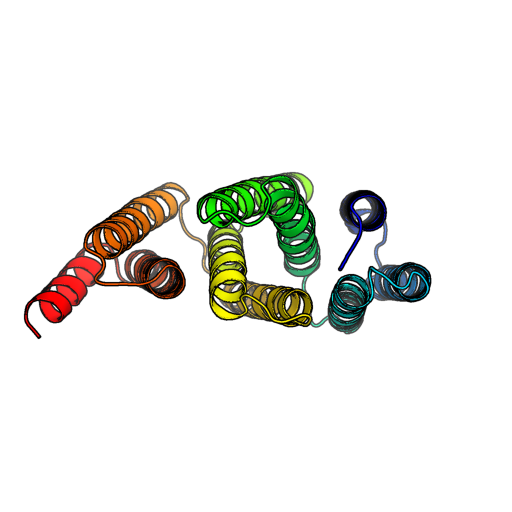 . ASP A 1 208 ? 9.710 17.659 -4.373 1.00 88.25 208 ASP A N 1
ATOM 1563 C CA . ASP A 1 208 ? 10.767 17.974 -3.400 1.00 88.25 208 ASP A CA 1
ATOM 1564 C C . ASP A 1 208 ? 10.257 18.483 -2.028 1.00 88.25 208 ASP A C 1
ATOM 1566 O O . ASP A 1 208 ? 9.127 18.955 -1.859 1.00 88.25 208 ASP A O 1
ATOM 1570 N N . VAL A 1 209 ? 11.116 18.418 -1.002 1.00 87.75 209 VAL A N 1
ATOM 1571 C CA . VAL A 1 209 ? 10.752 18.739 0.400 1.00 87.75 209 VAL A CA 1
ATOM 1572 C C . VAL A 1 209 ? 10.336 20.206 0.558 1.00 87.75 209 VAL A C 1
ATOM 1574 O O . VAL A 1 209 ? 9.486 20.549 1.382 1.00 87.75 209 VAL A O 1
ATOM 1577 N N . ARG A 1 210 ? 10.920 21.093 -0.253 1.00 91.25 210 ARG A N 1
ATOM 1578 C CA . ARG A 1 210 ? 10.643 22.536 -0.211 1.00 91.25 210 ARG A CA 1
ATOM 1579 C C . ARG A 1 210 ? 9.179 22.835 -0.518 1.00 91.25 210 ARG A C 1
ATOM 1581 O O . ARG A 1 210 ? 8.562 23.634 0.180 1.00 91.25 210 ARG A O 1
ATOM 1588 N N . TRP A 1 211 ? 8.617 22.168 -1.523 1.00 90.06 211 TRP A N 1
ATOM 1589 C CA . TRP A 1 211 ? 7.225 22.360 -1.919 1.00 90.06 211 TRP A CA 1
ATOM 1590 C C . TRP A 1 211 ? 6.249 21.812 -0.885 1.00 90.06 211 TRP A C 1
ATOM 1592 O O . TRP A 1 211 ? 5.236 22.454 -0.609 1.00 90.06 211 TRP A O 1
ATOM 1602 N N . PHE A 1 212 ? 6.590 20.696 -0.236 1.00 88.94 212 PHE A N 1
ATOM 1603 C CA . PHE A 1 212 ? 5.821 20.198 0.902 1.00 88.94 212 PHE A CA 1
ATOM 1604 C C . PHE A 1 212 ? 5.729 21.240 2.031 1.00 88.94 212 PHE A C 1
ATOM 1606 O O . PHE A 1 212 ? 4.637 21.507 2.525 1.00 88.94 212 PHE A O 1
ATOM 1613 N N . LEU A 1 213 ? 6.841 21.889 2.397 1.00 88.56 213 LEU A N 1
ATOM 1614 C CA . LEU A 1 213 ? 6.850 22.930 3.436 1.00 88.56 213 LEU A CA 1
ATOM 1615 C C . LEU A 1 213 ? 6.056 24.181 3.045 1.00 88.56 213 LEU A C 1
ATOM 1617 O O . LEU A 1 213 ? 5.385 24.772 3.894 1.00 88.56 213 LEU A O 1
ATOM 1621 N N . ILE A 1 214 ? 6.112 24.580 1.772 1.00 91.12 214 ILE A N 1
ATOM 1622 C CA . ILE A 1 214 ? 5.305 25.690 1.252 1.00 91.12 214 ILE A CA 1
ATOM 1623 C C . ILE A 1 214 ? 3.817 25.354 1.394 1.00 91.12 214 ILE A C 1
ATOM 1625 O O . ILE A 1 214 ? 3.080 26.120 2.011 1.00 91.12 214 ILE A O 1
ATOM 1629 N N . MET A 1 215 ? 3.385 24.1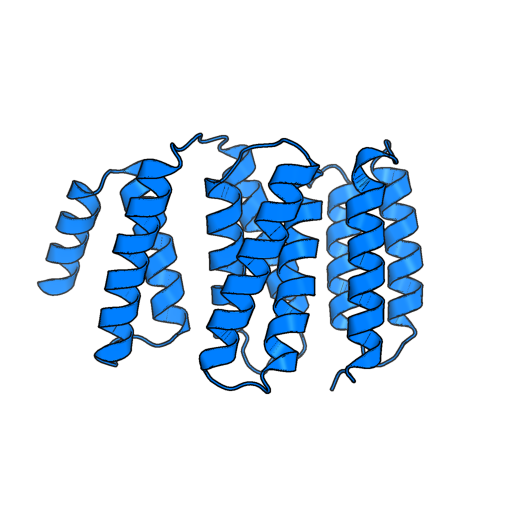88 0.904 1.00 88.56 215 MET A N 1
ATOM 1630 C CA . MET A 1 215 ? 1.990 23.740 1.012 1.00 88.56 215 MET A CA 1
ATOM 1631 C C . MET A 1 215 ? 1.534 23.619 2.468 1.00 88.56 215 MET A C 1
ATOM 1633 O O . MET A 1 215 ? 0.431 24.040 2.807 1.00 88.56 215 MET A O 1
ATOM 1637 N N . LEU A 1 216 ? 2.399 23.106 3.346 1.00 86.50 216 LEU A N 1
ATOM 1638 C CA . LEU A 1 216 ? 2.130 23.028 4.778 1.00 86.50 216 LEU A CA 1
ATOM 1639 C C . LEU A 1 216 ? 1.939 24.420 5.390 1.00 86.50 216 LEU A C 1
ATOM 1641 O O . LEU A 1 216 ? 1.039 24.617 6.196 1.00 86.50 216 LEU A O 1
ATOM 1645 N N . THR A 1 217 ? 2.756 25.395 4.994 1.00 88.31 217 THR A N 1
ATOM 1646 C CA . THR A 1 217 ? 2.637 26.774 5.480 1.00 88.31 217 THR A CA 1
ATOM 1647 C C . THR A 1 217 ? 1.310 27.390 5.044 1.00 88.31 217 THR A C 1
ATOM 1649 O O . THR A 1 217 ? 0.631 28.001 5.864 1.00 88.31 217 THR A O 1
ATOM 1652 N N . PHE A 1 218 ? 0.886 27.169 3.795 1.00 88.06 218 PHE A N 1
ATOM 1653 C CA . PHE A 1 218 ? -0.446 27.579 3.340 1.00 88.06 218 PHE A CA 1
ATOM 1654 C C . PHE A 1 218 ? -1.567 26.923 4.152 1.00 88.06 218 PHE A C 1
ATOM 1656 O O . PHE A 1 218 ? -2.509 27.610 4.530 1.00 88.06 218 PHE A O 1
ATOM 1663 N N . PHE A 1 219 ? -1.444 25.632 4.467 1.00 81.38 219 PHE A N 1
ATOM 1664 C CA . PHE A 1 219 ? -2.426 24.913 5.282 1.00 81.38 219 PHE A CA 1
ATOM 1665 C C . PHE A 1 219 ? -2.476 25.386 6.743 1.00 81.38 219 PHE A C 1
ATOM 1667 O O . PHE A 1 219 ? -3.518 25.299 7.374 1.00 81.38 219 PHE A O 1
ATOM 1674 N N . ILE A 1 220 ? -1.359 25.867 7.298 1.00 82.88 220 ILE A N 1
ATOM 1675 C CA . ILE A 1 220 ? -1.312 26.411 8.665 1.00 82.88 220 ILE A CA 1
ATOM 1676 C C . ILE A 1 220 ? -1.906 27.826 8.728 1.00 82.88 220 ILE A C 1
ATOM 1678 O O . ILE A 1 220 ? -2.469 28.203 9.753 1.00 82.88 220 ILE A O 1
ATOM 1682 N N . ILE A 1 221 ? -1.728 28.627 7.672 1.00 87.19 221 ILE A N 1
ATOM 1683 C CA . ILE A 1 221 ? -2.201 30.019 7.621 1.00 87.19 221 ILE A CA 1
ATOM 1684 C C . ILE A 1 221 ? -3.697 30.110 7.288 1.00 87.19 221 ILE A C 1
ATOM 1686 O O . ILE A 1 221 ? -4.360 31.011 7.802 1.00 87.19 221 ILE A O 1
ATOM 1690 N N . GLY A 1 222 ? -4.188 29.251 6.387 1.00 76.25 222 GLY A N 1
ATOM 1691 C CA . GLY A 1 222 ? -5.583 29.236 5.928 1.00 76.25 222 GLY A CA 1
ATOM 1692 C C . GLY A 1 222 ? -6.539 28.626 6.939 1.00 76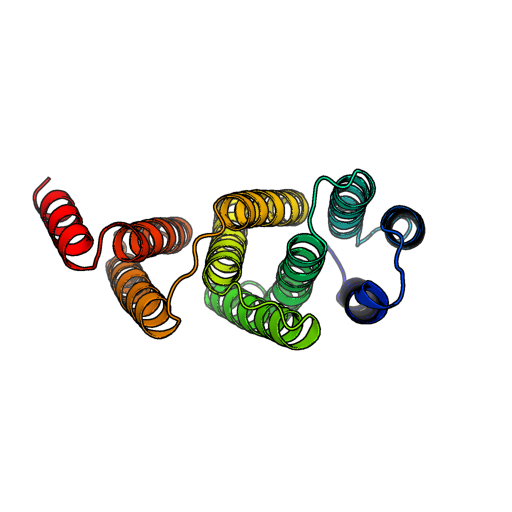.25 222 GLY A C 1
ATOM 1693 O O . GLY A 1 222 ? -7.618 29.228 7.132 1.00 76.25 222 GLY A O 1
#